Protein AF-A0A2D8B903-F1 (afdb_monomer)

Secondary structure (DSSP, 8-state):
----HHHHTTEEEEEEEEEEETTEEEEEESS-EEEEETTEEEEE--B-----------TTS---SPPEEEEEEE-SS-HHHHHHTT--GGG-EEEEEEEEEETTS-B--BGGGSEEEEEEEEEEEEE--TTSPTTEEEEEEE--TT-----SS-TT-B--TTT-TT--TTTTPBPPEEES-TTEEE-TTS-EEE---EEEEEEEEETTEEEEEEEESSPPSSS--EEEEETT--EEEE--EEEE-TT--EEEEEEGGG--TTS-TT-S-EEEE--TT-SSPBPTTTSSBS-BHHHHHHHHHTT-SS---HHHHHHHHHHHTTSB--EEE--SS--HHHHIIIIIGGGS---------

Mean predicted aligned error: 11.9 Å

Sequence (357 aa):
MSWTEADLRDALPVYVLSVTWFGRVYRFSTYPLDILDDGEPLPFDGGLDDPEFSQQTDRDGVSAGGSSIPFEVVFPVDVAAEYAAGRPLQQASGELAMVFVQSDGTVSQTWDQRYKLAAGYLEMPVFAYPDGPVGLVSFSLEEPASDDGNRIISSDAVITETTWPNATDDIGQVYPTIIGSPGSFFTSAGTAQTRPATPVYAVDYSGANATKLLVAGHEVVGAAVITIFDEDGASFTVTPTSERDGLGRLVSTVLTSGAGASFKKTSSEFYAAWPANSGGITDPLTGGLLTQLGDVCVWALSRSAIGADIGRWQAVRPVLNAIKLAGYIDDPDLSPWDWIRDEVLPLMPLEVQSSPE

Radius of gyration: 26.24 Å; Cα contacts (8 Å, |Δi|>4): 786; chains: 1; bounding box: 68×49×74 Å

Structure (mmCIF, N/CA/C/O backbone):
data_AF-A0A2D8B903-F1
#
_entry.id   AF-A0A2D8B903-F1
#
loop_
_atom_site.group_PDB
_atom_site.id
_atom_site.type_symbol
_atom_site.label_atom_id
_atom_site.label_alt_id
_atom_site.label_comp_id
_atom_site.label_asym_id
_atom_site.label_entity_id
_atom_site.label_seq_id
_atom_site.pdbx_PDB_ins_code
_atom_site.Cartn_x
_atom_site.Cartn_y
_atom_site.Cartn_z
_atom_site.occupancy
_atom_site.B_iso_or_equiv
_atom_site.auth_seq_id
_atom_site.auth_comp_id
_atom_site.auth_asym_id
_atom_site.auth_atom_id
_atom_site.pdbx_PDB_model_num
ATOM 1 N N . MET A 1 1 ? -11.759 13.210 6.974 1.00 52.25 1 MET A N 1
ATOM 2 C CA . MET A 1 1 ? -13.096 13.438 7.564 1.00 52.25 1 MET A CA 1
ATOM 3 C C . MET A 1 1 ? -13.081 14.819 8.222 1.00 52.25 1 MET A C 1
ATOM 5 O O . MET A 1 1 ? -12.082 15.109 8.866 1.00 52.25 1 MET A O 1
ATOM 9 N N . SER A 1 2 ? -14.075 15.696 8.016 1.00 61.34 2 SER A N 1
ATOM 10 C CA . SER A 1 2 ? -14.142 16.999 8.714 1.00 61.34 2 SER A CA 1
ATOM 11 C C . SER A 1 2 ? -15.447 17.114 9.493 1.00 61.34 2 SER A C 1
ATOM 13 O O . SER A 1 2 ? -16.512 17.131 8.879 1.00 61.34 2 SER A O 1
ATOM 15 N N . TRP A 1 3 ? -15.363 17.201 10.817 1.00 76.50 3 TRP A N 1
ATOM 16 C CA . TRP A 1 3 ? -16.513 17.507 11.666 1.00 76.50 3 TRP A CA 1
ATOM 17 C C . TRP A 1 3 ? -16.866 18.985 11.567 1.00 76.50 3 TRP A C 1
ATOM 19 O O . TRP A 1 3 ? -15.980 19.837 11.437 1.00 76.50 3 TRP A O 1
ATOM 29 N N . THR A 1 4 ? -18.156 19.292 11.616 1.00 78.88 4 THR A N 1
ATOM 30 C CA . THR A 1 4 ? -18.639 20.669 11.669 1.00 78.88 4 THR A CA 1
ATOM 31 C C . THR A 1 4 ? -18.867 21.093 13.118 1.00 78.88 4 THR A C 1
ATOM 33 O O . THR A 1 4 ? -19.021 20.267 14.013 1.00 78.88 4 THR A O 1
ATOM 36 N N . GLU A 1 5 ? -18.914 22.401 13.376 1.00 81.25 5 GLU A N 1
ATOM 37 C CA . GLU A 1 5 ? -19.259 22.922 14.707 1.00 81.25 5 GLU A CA 1
ATOM 38 C C . GLU A 1 5 ? -20.643 22.437 15.174 1.00 81.25 5 GLU A C 1
ATOM 40 O O . GLU A 1 5 ? -20.857 22.230 16.366 1.00 81.25 5 GLU A O 1
ATOM 45 N N . ALA A 1 6 ? -21.571 22.220 14.236 1.00 77.62 6 ALA A N 1
ATOM 46 C CA . ALA A 1 6 ? -22.905 21.716 14.534 1.00 77.62 6 ALA A CA 1
ATOM 47 C C . ALA A 1 6 ? -22.884 20.265 15.042 1.00 77.62 6 ALA A C 1
ATOM 49 O O . ALA A 1 6 ? -23.678 19.930 15.913 1.00 77.62 6 ALA A O 1
ATOM 50 N N . ASP A 1 7 ? -21.950 19.438 14.562 1.00 74.38 7 ASP A N 1
ATOM 51 C CA . ASP A 1 7 ? -21.814 18.043 15.007 1.00 74.38 7 ASP A CA 1
ATOM 52 C C . ASP A 1 7 ? -21.309 17.941 16.454 1.00 74.38 7 ASP A C 1
ATOM 54 O O . ASP A 1 7 ? -21.545 16.941 17.124 1.00 74.38 7 ASP A O 1
ATOM 58 N N . LEU A 1 8 ? -20.619 18.977 16.942 1.00 82.31 8 LEU A N 1
ATOM 59 C CA . LEU A 1 8 ? -19.975 18.985 18.258 1.00 82.31 8 LEU A CA 1
ATOM 60 C C . LEU A 1 8 ? -20.752 19.778 19.315 1.00 82.31 8 LEU A C 1
ATOM 62 O O . LEU A 1 8 ? -20.533 19.591 20.513 1.00 82.31 8 LEU A O 1
ATOM 66 N N . ARG A 1 9 ? -21.625 20.703 18.904 1.00 85.25 9 ARG A N 1
ATOM 67 C CA . ARG A 1 9 ? -22.384 21.537 19.839 1.00 85.25 9 ARG A CA 1
ATOM 68 C C . ARG A 1 9 ? -23.497 20.707 20.483 1.00 85.25 9 ARG A C 1
ATOM 70 O O . ARG A 1 9 ? -24.336 20.171 19.777 1.00 85.25 9 ARG A O 1
ATOM 77 N N . ASP A 1 10 ? -23.501 20.646 21.815 1.00 86.88 10 ASP A N 1
ATOM 78 C CA . ASP A 1 10 ? -24.486 19.915 22.633 1.00 86.88 10 ASP A CA 1
ATOM 79 C C . ASP A 1 10 ? -24.574 18.402 22.343 1.00 86.88 10 ASP A C 1
ATOM 81 O O . ASP A 1 10 ? -25.591 17.765 22.631 1.00 86.88 10 ASP A O 1
ATOM 85 N N . ALA A 1 11 ? -23.495 17.823 21.808 1.00 89.81 11 ALA A N 1
ATOM 86 C CA . ALA A 1 11 ? -23.403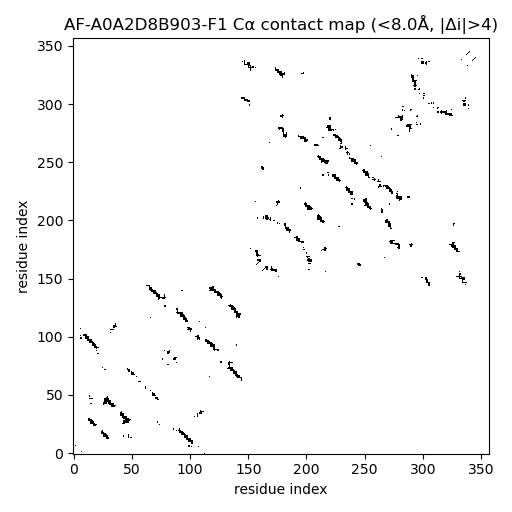 16.399 21.531 1.00 89.81 11 ALA A CA 1
ATOM 87 C C . ALA A 1 11 ? -22.646 15.642 22.633 1.00 89.81 11 ALA A C 1
ATOM 89 O O . ALA A 1 11 ? -21.656 16.126 23.187 1.00 89.81 11 ALA A O 1
ATOM 90 N N . LEU A 1 12 ? -23.110 14.432 22.936 1.00 92.00 12 LEU A N 1
ATOM 91 C CA . LEU A 1 12 ? -22.484 13.503 23.868 1.00 92.00 12 LEU A CA 1
ATOM 92 C C . LEU A 1 12 ? -21.718 12.428 23.085 1.00 92.00 12 LEU A C 1
ATOM 94 O O . LEU A 1 12 ? -22.289 11.842 22.160 1.00 92.00 12 LEU A O 1
ATOM 98 N N . PRO A 1 13 ? -20.448 12.150 23.427 1.00 93.44 13 PRO A N 1
ATOM 99 C CA . PRO A 1 13 ? -19.730 11.033 22.836 1.00 93.44 13 PRO A CA 1
ATOM 100 C C . PRO A 1 13 ? -20.342 9.718 23.327 1.00 93.44 13 PRO A C 1
ATOM 102 O O . PRO A 1 13 ? -20.486 9.501 24.529 1.00 93.44 13 PRO A O 1
ATOM 105 N N . VAL A 1 14 ? -20.692 8.842 22.392 1.00 95.75 14 VAL A N 1
ATOM 106 C CA . VAL A 1 14 ? -21.156 7.482 22.662 1.00 95.75 14 VAL A CA 1
ATOM 107 C C . VAL A 1 14 ? -20.194 6.513 22.000 1.00 95.75 14 VAL A C 1
ATOM 109 O O . VAL A 1 14 ? -19.909 6.609 20.802 1.00 95.75 14 VAL A O 1
ATOM 112 N N . TYR A 1 15 ? -19.673 5.588 22.800 1.00 96.69 15 TYR A N 1
ATOM 113 C CA . TYR A 1 15 ? -18.766 4.556 22.326 1.00 96.69 15 TYR A CA 1
ATOM 114 C C . TYR A 1 15 ? -19.572 3.385 21.788 1.00 96.69 15 TYR A C 1
ATOM 116 O O . TYR A 1 15 ? -20.566 2.964 22.386 1.00 96.69 15 TYR A O 1
ATOM 124 N N . VAL A 1 16 ? -19.127 2.866 20.652 1.00 97.56 16 VAL A N 1
ATOM 125 C CA . VAL A 1 16 ? -19.723 1.719 19.980 1.00 97.56 16 VAL A CA 1
ATOM 126 C C . VAL A 1 16 ? -18.647 0.686 19.695 1.00 97.56 16 VAL A C 1
ATOM 128 O O . VAL A 1 16 ? -17.570 1.008 19.196 1.00 97.56 16 VAL A O 1
ATOM 131 N N . LEU A 1 17 ? -18.942 -0.566 20.017 1.00 97.88 17 LEU A N 1
ATOM 132 C CA . LEU A 1 17 ? -18.068 -1.709 19.821 1.00 97.88 17 LEU A CA 1
ATOM 133 C C . LEU A 1 17 ? -18.757 -2.697 18.883 1.00 97.88 17 LEU A C 1
ATOM 135 O O . LEU A 1 17 ? -19.875 -3.141 19.143 1.00 97.88 17 LEU A O 1
ATOM 139 N N . SER A 1 18 ? -18.086 -3.052 17.793 1.00 97.81 18 SER A N 1
ATOM 140 C CA . SER A 1 18 ? -18.521 -4.121 16.890 1.00 97.81 18 SER A CA 1
ATOM 141 C C . SER A 1 18 ? -17.565 -5.297 16.986 1.00 97.81 18 SER A C 1
ATOM 143 O O . SER A 1 18 ? -16.383 -5.136 16.709 1.00 97.81 18 SER A O 1
ATOM 145 N N . VAL A 1 19 ? -18.069 -6.475 17.347 1.00 97.38 19 VAL A N 1
ATOM 146 C CA . VAL A 1 19 ? -17.299 -7.723 17.415 1.00 97.38 19 VAL A CA 1
ATOM 147 C C . VAL A 1 19 ? -17.749 -8.660 16.303 1.00 97.38 19 VAL A C 1
ATOM 149 O O . VAL A 1 19 ? -18.904 -9.085 16.270 1.00 97.38 19 VAL A O 1
ATOM 152 N N . THR A 1 20 ? -16.837 -9.020 15.404 1.00 96.69 20 THR A N 1
ATOM 153 C CA . THR A 1 20 ? -17.080 -10.007 14.351 1.00 96.69 20 THR A CA 1
ATOM 154 C C . THR A 1 20 ? -16.598 -11.376 14.808 1.00 96.69 20 THR A C 1
ATOM 156 O O . THR A 1 20 ? -15.408 -11.592 15.018 1.00 96.69 20 THR A O 1
ATOM 159 N N . TRP A 1 21 ? -17.519 -12.330 14.932 1.00 95.62 21 TRP A N 1
ATOM 160 C CA . TRP A 1 21 ? -17.231 -13.684 15.398 1.00 95.62 21 TRP A CA 1
ATOM 161 C C . TRP A 1 21 ? -18.008 -14.715 14.567 1.00 95.62 21 TRP A C 1
ATOM 163 O O . TRP A 1 21 ? -19.239 -14.709 14.528 1.00 95.62 21 TRP A O 1
ATOM 173 N N . PHE A 1 22 ? -17.278 -15.576 13.845 1.00 89.31 22 PHE A N 1
ATOM 174 C CA . PHE A 1 22 ? -17.822 -16.566 12.895 1.00 89.31 22 PHE A CA 1
ATOM 175 C C . PHE A 1 22 ? -18.803 -15.987 11.863 1.00 89.31 22 PHE A C 1
ATOM 177 O O . PHE A 1 22 ? -19.864 -16.551 11.596 1.00 89.31 22 PHE A O 1
ATOM 184 N N . GLY A 1 23 ? -18.449 -14.839 11.279 1.00 87.44 23 GLY A N 1
ATOM 185 C CA . GLY A 1 23 ? -19.258 -14.173 10.251 1.00 87.44 23 GLY A CA 1
ATOM 186 C C . GLY A 1 23 ? -20.524 -13.494 10.783 1.00 87.44 23 GLY A C 1
ATOM 187 O O . GLY A 1 23 ? -21.325 -13.001 9.994 1.00 87.44 23 GLY A O 1
ATOM 188 N N . ARG A 1 24 ? -20.718 -13.456 12.107 1.00 95.88 24 ARG A N 1
ATOM 189 C CA . ARG A 1 24 ? -21.760 -12.661 12.765 1.00 95.88 24 ARG A CA 1
ATOM 190 C C . ARG A 1 24 ? -21.134 -11.425 13.391 1.00 95.88 24 ARG A C 1
ATOM 192 O O . ARG A 1 24 ? -20.044 -11.515 13.945 1.00 95.88 24 ARG A O 1
ATOM 199 N N . VAL A 1 25 ? -21.840 -10.300 13.325 1.00 96.94 25 VAL A N 1
ATOM 200 C CA . VAL A 1 25 ? -21.425 -9.044 13.958 1.00 96.94 25 VAL A CA 1
ATOM 201 C C . VAL A 1 25 ? -22.311 -8.794 15.170 1.00 96.94 25 VAL A C 1
ATOM 203 O O . VAL A 1 25 ? -23.528 -8.669 15.034 1.00 96.94 25 VAL A O 1
ATOM 206 N N . TYR A 1 26 ? -21.690 -8.730 16.339 1.00 97.94 26 TYR A N 1
ATOM 207 C CA . TYR A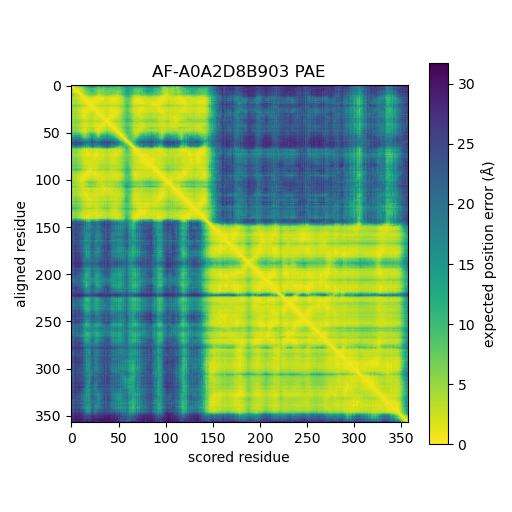 1 26 ? -22.305 -8.363 17.608 1.00 97.94 26 TYR A CA 1
ATOM 208 C C . TYR A 1 26 ? -21.982 -6.899 17.894 1.00 97.94 26 TYR A C 1
ATOM 210 O O . TYR A 1 26 ? -20.853 -6.466 17.673 1.00 97.94 26 TYR A O 1
ATOM 218 N N . ARG A 1 27 ? -22.976 -6.127 18.329 1.00 97.94 27 ARG A N 1
ATOM 219 C CA . ARG A 1 27 ? -22.883 -4.672 18.467 1.00 97.94 27 ARG A CA 1
ATOM 220 C C . ARG A 1 27 ? -23.243 -4.267 19.888 1.00 97.94 27 ARG A C 1
ATOM 222 O O . ARG A 1 27 ? -24.295 -4.659 20.380 1.00 97.94 27 ARG A O 1
ATOM 229 N N . PHE A 1 28 ? -22.373 -3.486 20.513 1.00 98.06 28 PHE A N 1
ATOM 230 C CA . PHE A 1 28 ? -22.516 -2.998 21.883 1.00 98.06 28 PHE A CA 1
ATOM 231 C C . PHE A 1 28 ? -22.280 -1.493 21.914 1.00 98.06 28 PHE A C 1
ATOM 233 O O . PHE A 1 28 ? -21.485 -0.975 21.127 1.00 98.06 28 PHE A O 1
ATOM 240 N N . SER A 1 29 ? -22.940 -0.785 22.819 1.00 97.88 29 SER A N 1
ATOM 241 C CA . SER A 1 29 ? -22.748 0.658 22.977 1.00 97.88 29 SER A CA 1
ATOM 242 C C . SER A 1 29 ? -22.904 1.103 24.421 1.00 97.88 29 SER A C 1
ATOM 244 O O . SER A 1 29 ? -23.506 0.398 25.230 1.00 97.88 29 SER A O 1
ATOM 246 N N . THR A 1 30 ? -22.365 2.274 24.764 1.00 96.88 30 THR A N 1
ATOM 247 C CA . THR A 1 30 ? -22.555 2.832 26.117 1.00 96.88 30 THR A CA 1
ATOM 248 C C . THR A 1 30 ? -23.980 3.329 26.340 1.00 96.88 30 THR A C 1
ATOM 250 O O . THR A 1 30 ? -24.508 3.287 27.449 1.00 96.88 30 THR A O 1
ATOM 253 N N . TYR A 1 31 ? -24.650 3.727 25.260 1.00 95.25 31 TYR A N 1
ATOM 254 C CA . TYR A 1 31 ? -26.060 4.093 25.243 1.00 95.25 31 TYR A CA 1
ATOM 255 C C . TYR A 1 31 ? -26.742 3.461 24.024 1.00 95.25 31 TYR A C 1
ATOM 257 O O . TYR A 1 31 ? -26.122 3.453 22.963 1.00 95.25 31 TYR A O 1
ATOM 265 N N . PRO A 1 32 ? -27.975 2.927 24.111 1.00 96.06 32 PRO A N 1
ATOM 266 C CA . PRO A 1 32 ? -28.650 2.357 22.947 1.00 96.06 32 PRO A CA 1
ATOM 267 C C . PRO A 1 32 ? -28.889 3.397 21.842 1.00 96.06 32 PRO A C 1
ATOM 269 O O . PRO A 1 32 ? -29.417 4.476 22.114 1.00 96.06 32 PRO A O 1
ATOM 272 N N . LEU A 1 33 ? -28.518 3.080 20.602 1.00 96.25 33 LEU A N 1
ATOM 273 C CA . LEU A 1 33 ? -28.698 3.965 19.446 1.00 96.25 33 LEU A CA 1
ATOM 274 C C . LEU A 1 33 ? -28.792 3.186 18.132 1.00 96.25 33 LEU A C 1
ATOM 276 O O . LEU A 1 33 ? -28.334 2.050 18.044 1.00 96.25 33 LEU A O 1
ATOM 280 N N . ASP A 1 34 ? -29.287 3.859 17.096 1.00 96.31 34 ASP A N 1
ATOM 281 C CA . ASP A 1 34 ? -29.219 3.390 15.714 1.00 96.31 34 ASP A CA 1
ATOM 282 C C . ASP A 1 34 ? -28.265 4.289 14.916 1.00 96.31 34 ASP A C 1
ATOM 284 O O . ASP A 1 34 ? -28.393 5.515 14.932 1.00 96.31 34 ASP A O 1
ATOM 288 N N . ILE A 1 35 ? -27.318 3.684 14.197 1.00 95.50 35 ILE A N 1
ATOM 289 C CA . ILE A 1 35 ? -26.419 4.384 13.266 1.00 95.50 35 ILE A CA 1
ATOM 290 C C . ILE A 1 35 ? -26.816 4.000 11.842 1.00 95.50 35 ILE A C 1
ATOM 292 O O . ILE A 1 35 ? -27.021 2.826 11.566 1.00 95.50 35 ILE A O 1
ATOM 296 N N . LEU A 1 36 ? -26.910 4.953 10.915 1.00 94.81 36 LEU A N 1
ATOM 297 C CA . LEU A 1 36 ? -27.236 4.627 9.522 1.00 94.81 36 LEU A CA 1
ATOM 298 C C . LEU A 1 36 ? -26.021 4.070 8.770 1.00 94.81 36 LEU A C 1
ATOM 300 O O . LEU A 1 36 ? -24.961 4.693 8.774 1.00 94.81 36 LEU A O 1
ATOM 304 N N . ASP A 1 37 ? -26.202 2.964 8.058 1.00 94.44 37 ASP A N 1
ATOM 305 C CA . ASP A 1 37 ? -25.224 2.355 7.151 1.00 94.44 37 ASP A CA 1
ATOM 306 C C . ASP A 1 37 ? -25.883 2.135 5.791 1.00 94.44 37 ASP A C 1
ATOM 308 O O . ASP A 1 37 ? -26.897 1.447 5.693 1.00 94.44 37 ASP A O 1
ATOM 312 N N . ASP A 1 38 ? -25.402 2.835 4.762 1.00 91.44 38 ASP A N 1
ATOM 313 C CA . ASP A 1 38 ? -26.057 2.914 3.446 1.00 91.44 38 ASP A CA 1
ATOM 314 C C . ASP A 1 38 ? -27.571 3.228 3.496 1.00 91.44 38 ASP A C 1
ATOM 316 O O . ASP A 1 38 ? -28.355 2.844 2.628 1.00 91.44 38 ASP A O 1
ATOM 320 N N . GLY A 1 39 ? -27.986 3.992 4.513 1.00 90.50 39 GLY A N 1
ATOM 321 C CA . GLY A 1 39 ? -29.376 4.398 4.738 1.00 90.50 39 GLY A CA 1
ATOM 322 C C . GLY A 1 39 ? -30.219 3.400 5.537 1.00 90.50 39 GLY A C 1
ATOM 323 O O . GLY A 1 39 ? -31.346 3.738 5.899 1.00 90.50 39 GLY A O 1
ATOM 324 N N . GLU A 1 40 ? -29.682 2.226 5.864 1.00 94.31 40 GLU A N 1
ATOM 325 C CA . GLU A 1 40 ? -30.328 1.242 6.730 1.00 94.31 40 GLU A CA 1
ATOM 326 C C . GLU A 1 40 ? -29.892 1.439 8.193 1.00 94.31 40 GLU A C 1
ATOM 328 O O . GLU A 1 40 ? -28.717 1.706 8.460 1.00 94.31 40 GLU A O 1
ATOM 333 N N . PRO A 1 41 ? -30.804 1.332 9.174 1.00 95.00 41 PRO A N 1
ATOM 334 C CA . PRO A 1 41 ? -30.446 1.458 10.581 1.00 95.00 41 PRO A CA 1
ATOM 335 C C . PRO A 1 41 ? -29.645 0.239 11.065 1.00 95.00 41 PRO A C 1
ATOM 337 O O . PRO A 1 41 ? -30.095 -0.904 10.962 1.00 95.00 41 PRO A O 1
ATOM 340 N N . LEU A 1 42 ? -28.472 0.491 11.648 1.00 96.38 42 LEU A N 1
ATOM 341 C CA . LEU A 1 42 ? -27.672 -0.470 12.402 1.00 96.38 42 LEU A CA 1
ATOM 342 C C . LEU A 1 42 ? -27.917 -0.291 13.905 1.00 96.38 42 LEU A C 1
ATOM 344 O O . LEU A 1 42 ? -27.418 0.685 14.477 1.00 96.38 42 LEU A O 1
ATOM 348 N N . PRO A 1 43 ? -28.623 -1.230 14.557 1.00 97.12 43 PRO A N 1
ATOM 349 C CA . PRO A 1 43 ? -28.920 -1.121 15.976 1.00 97.12 43 PRO A CA 1
ATOM 350 C C . PRO A 1 43 ? -27.710 -1.461 16.850 1.00 97.12 43 PRO A C 1
ATOM 352 O O . PRO A 1 43 ? -26.977 -2.424 16.595 1.00 97.12 43 PRO A O 1
ATOM 355 N N . PHE A 1 44 ? -27.548 -0.675 17.910 1.00 97.25 44 PHE A N 1
ATOM 356 C CA . PHE A 1 44 ? -26.655 -0.913 19.036 1.00 97.25 44 PHE A CA 1
ATOM 357 C C . PHE A 1 44 ? -27.486 -0.925 20.323 1.00 97.25 44 PHE A C 1
ATOM 359 O O . PHE A 1 44 ? -28.037 0.097 20.726 1.00 97.25 44 PHE A O 1
ATOM 366 N N . ASP A 1 45 ? -27.572 -2.084 20.976 1.00 93.88 45 ASP A N 1
ATOM 367 C CA . ASP A 1 45 ? -28.530 -2.331 22.065 1.00 93.88 45 ASP A CA 1
ATOM 368 C C . ASP A 1 45 ? -28.075 -1.814 23.445 1.00 93.88 45 ASP A C 1
ATOM 370 O O . ASP A 1 45 ? -28.765 -2.010 24.448 1.00 93.88 45 ASP A O 1
ATOM 374 N N . GLY A 1 46 ? -26.921 -1.151 23.530 1.00 95.19 46 GLY A N 1
ATOM 375 C CA . GLY A 1 46 ? -26.286 -0.806 24.798 1.00 95.19 46 GLY A CA 1
ATOM 376 C C . GLY A 1 46 ? -25.357 -1.913 25.318 1.00 95.19 46 GLY A C 1
ATOM 377 O O . GLY A 1 46 ? -24.819 -2.712 24.547 1.00 95.19 46 GLY A O 1
ATOM 378 N N . GLY A 1 47 ? -25.170 -1.958 26.640 1.00 94.50 47 GLY A N 1
ATOM 379 C CA . GLY A 1 47 ? -24.448 -3.036 27.329 1.00 94.50 47 GLY A CA 1
ATOM 380 C C . GLY A 1 47 ? -22.921 -2.929 27.317 1.00 94.50 47 GLY A C 1
ATOM 381 O O . GLY A 1 47 ? -22.263 -3.887 27.713 1.00 94.50 47 GLY A O 1
ATOM 382 N N . LEU A 1 48 ? -22.374 -1.800 26.864 1.00 96.06 48 LEU A N 1
ATOM 383 C CA . LEU A 1 48 ? -20.963 -1.450 27.007 1.00 96.06 48 LEU A CA 1
ATOM 384 C C . LEU A 1 48 ? -20.813 -0.495 28.197 1.00 96.06 48 LEU A C 1
ATOM 386 O O . LEU A 1 48 ? -21.529 0.502 28.270 1.00 96.06 48 LEU A O 1
ATOM 390 N N . ASP A 1 49 ? -19.881 -0.766 29.101 1.00 94.44 49 ASP A N 1
ATOM 391 C CA . ASP A 1 49 ? -19.459 0.240 30.080 1.00 94.44 49 ASP A CA 1
ATOM 392 C C . ASP A 1 49 ? -18.573 1.303 29.408 1.00 94.44 49 ASP A C 1
ATOM 394 O O . ASP A 1 49 ? -18.028 1.070 28.327 1.00 94.44 49 ASP A O 1
ATOM 398 N N . ASP A 1 50 ? -18.426 2.482 30.023 1.00 91.06 50 ASP A N 1
ATOM 399 C CA . ASP A 1 50 ? -17.550 3.532 29.486 1.00 91.06 50 ASP A CA 1
ATOM 400 C C . ASP A 1 50 ? -16.101 3.013 29.396 1.00 91.06 50 ASP A C 1
ATOM 402 O O . ASP A 1 50 ? -15.486 2.735 30.431 1.00 91.06 50 ASP A O 1
ATOM 406 N N . PRO A 1 51 ? -15.530 2.865 28.184 1.00 87.94 51 PRO A N 1
ATOM 407 C CA . PRO A 1 51 ? -14.220 2.255 28.030 1.00 87.94 51 PRO A CA 1
ATOM 408 C C . PRO A 1 51 ? -13.125 3.175 28.571 1.00 87.94 51 PRO A C 1
ATOM 410 O O . PRO A 1 51 ? -13.011 4.341 28.178 1.00 87.94 51 PRO A O 1
ATOM 413 N N . GLU A 1 52 ? -12.254 2.633 29.422 1.00 80.19 52 GLU A N 1
ATOM 414 C CA . GLU A 1 52 ? -11.036 3.322 29.848 1.00 80.19 52 GLU A CA 1
ATOM 415 C C . GLU A 1 52 ? -10.009 3.311 28.706 1.00 80.19 52 GLU A C 1
ATOM 417 O O . GLU A 1 52 ? -9.155 2.432 28.600 1.00 80.19 52 GLU A O 1
ATOM 422 N N . PHE A 1 53 ? -10.091 4.303 27.818 1.00 75.19 53 PHE A N 1
ATOM 423 C CA . PHE A 1 53 ? -9.107 4.492 26.755 1.00 75.19 53 PHE A CA 1
ATOM 424 C C . PHE A 1 53 ? -7.971 5.411 27.220 1.00 75.19 53 PHE A C 1
ATOM 426 O O . PHE A 1 53 ? -8.148 6.619 27.388 1.00 75.19 53 PHE A O 1
ATOM 433 N N . SER A 1 54 ? -6.779 4.840 27.393 1.00 67.75 54 SER A N 1
ATOM 434 C CA . SER A 1 54 ? -5.554 5.575 27.714 1.00 67.75 54 SER A CA 1
ATOM 435 C C . SER A 1 54 ? -4.492 5.298 26.657 1.00 67.75 54 SER A C 1
ATOM 437 O O . SER A 1 54 ? -3.905 4.219 26.619 1.00 67.75 54 SER A O 1
ATOM 439 N N . GLN A 1 55 ? -4.199 6.296 25.823 1.00 62.72 55 GLN A N 1
ATOM 440 C CA . GLN A 1 55 ? -3.068 6.244 24.903 1.00 62.72 55 GLN A CA 1
ATOM 441 C C . GLN A 1 55 ? -1.866 6.922 25.568 1.00 62.72 55 GLN A C 1
ATOM 443 O O . GLN A 1 55 ? -1.763 8.150 25.602 1.00 62.72 55 GLN A O 1
ATOM 448 N N . GLN A 1 56 ? -0.958 6.129 26.137 1.00 55.44 56 GLN A N 1
ATOM 449 C CA . GLN A 1 56 ? 0.307 6.652 26.648 1.00 55.44 56 GLN A CA 1
ATOM 450 C C . GLN A 1 56 ? 1.345 6.665 25.529 1.00 55.44 56 GLN A C 1
ATOM 452 O O . GLN A 1 56 ? 1.652 5.646 24.921 1.00 55.44 56 GLN A O 1
ATOM 457 N N . THR A 1 57 ? 1.880 7.849 25.245 1.00 47.84 57 THR A N 1
ATOM 458 C CA . THR A 1 57 ? 3.029 8.008 24.354 1.00 47.84 57 THR A CA 1
ATOM 459 C C . THR A 1 57 ? 4.276 8.149 25.212 1.00 47.84 57 THR A C 1
ATOM 461 O O . THR A 1 57 ? 4.493 9.207 25.804 1.00 47.84 57 THR A O 1
ATOM 464 N N . ASP A 1 58 ? 5.108 7.109 25.273 1.00 47.03 58 ASP A N 1
ATOM 465 C CA . ASP A 1 58 ? 6.390 7.213 25.964 1.00 47.03 58 ASP A CA 1
ATOM 466 C C . ASP A 1 58 ? 7.372 8.107 25.192 1.00 47.03 58 ASP A C 1
ATOM 468 O O . ASP A 1 58 ? 7.470 8.100 23.950 1.00 47.03 58 ASP A O 1
ATOM 472 N N . ARG A 1 59 ? 8.099 8.925 25.958 1.00 43.56 59 ARG A N 1
ATOM 473 C CA . ARG A 1 59 ? 9.067 9.905 25.445 1.00 43.56 59 ARG A CA 1
ATOM 474 C C . ARG A 1 59 ? 10.334 9.240 24.896 1.00 43.56 59 ARG A C 1
ATOM 476 O O . ARG A 1 59 ? 10.978 9.833 24.034 1.00 43.56 59 ARG A O 1
ATOM 483 N N . ASP A 1 60 ? 10.617 8.008 25.321 1.00 47.50 60 ASP A N 1
ATOM 484 C CA . ASP A 1 60 ? 11.879 7.304 25.050 1.00 47.50 60 ASP A CA 1
ATOM 485 C C . ASP A 1 60 ? 11.808 6.234 23.946 1.00 47.50 60 ASP A C 1
ATOM 487 O O . ASP A 1 60 ? 12.807 5.589 23.643 1.00 47.50 60 ASP A O 1
ATOM 491 N N . GLY A 1 61 ? 10.687 6.144 23.226 1.00 46.97 61 GLY A N 1
ATOM 492 C CA . GLY A 1 61 ? 10.651 5.474 21.926 1.00 46.97 61 GLY A CA 1
ATOM 493 C C . GLY A 1 61 ? 10.249 3.998 21.962 1.00 46.97 61 GLY A C 1
ATOM 494 O O . GLY A 1 61 ? 10.723 3.208 22.764 1.00 46.97 61 GLY A O 1
ATOM 495 N N . VAL A 1 62 ? 9.380 3.666 21.004 1.00 44.12 62 VAL A N 1
ATOM 496 C CA . VAL A 1 62 ? 8.875 2.329 20.661 1.00 44.12 62 VAL A CA 1
ATOM 497 C C . VAL A 1 62 ? 8.080 1.644 21.782 1.00 44.12 62 VAL A C 1
ATOM 499 O O . VAL A 1 62 ? 8.547 0.708 22.422 1.00 44.12 62 VAL A O 1
ATOM 502 N N . SER A 1 63 ? 6.810 2.042 21.944 1.00 44.78 63 SER A N 1
ATOM 503 C CA . SER A 1 63 ? 5.808 1.090 22.440 1.00 44.78 63 SER A CA 1
ATOM 504 C C . SER A 1 63 ? 5.540 0.102 21.310 1.00 44.78 63 SER A C 1
ATOM 506 O O . SER A 1 63 ? 4.821 0.417 20.368 1.00 44.78 63 SER A O 1
ATOM 508 N N . ALA A 1 64 ? 6.182 -1.063 21.362 1.00 50.28 64 ALA A N 1
ATOM 509 C CA . ALA A 1 64 ? 5.863 -2.182 20.475 1.00 50.28 64 ALA A CA 1
ATOM 510 C C . ALA A 1 64 ? 4.580 -2.921 20.910 1.00 50.28 64 ALA A C 1
ATOM 512 O O . ALA A 1 64 ? 4.171 -3.868 20.247 1.00 50.28 64 ALA A O 1
ATOM 513 N N . GLY A 1 65 ? 3.961 -2.513 22.026 1.00 55.12 65 GLY A N 1
ATOM 514 C CA . GLY A 1 65 ? 2.641 -2.982 22.432 1.00 55.12 65 GLY A CA 1
ATOM 515 C C . GLY A 1 65 ? 1.563 -2.132 21.771 1.00 55.12 65 GLY A C 1
ATOM 516 O O . GLY A 1 65 ? 1.598 -0.903 21.895 1.00 55.12 65 GLY A O 1
ATOM 517 N N . GLY A 1 66 ? 0.638 -2.781 21.062 1.00 65.31 66 GLY A N 1
ATOM 518 C CA . GLY A 1 66 ? -0.588 -2.142 20.590 1.00 65.31 66 GLY A CA 1
ATOM 519 C C . GLY A 1 66 ? -1.455 -1.662 21.756 1.00 65.31 66 GLY A C 1
ATOM 520 O O . GLY A 1 66 ? -1.198 -1.979 22.920 1.00 65.31 66 GLY A O 1
ATOM 521 N N . SER A 1 67 ? -2.477 -0.856 21.462 1.00 74.31 67 SER A N 1
ATOM 522 C CA . SER A 1 67 ? -3.452 -0.471 22.487 1.00 74.31 67 SER A CA 1
ATOM 523 C C . SER A 1 67 ? -4.206 -1.720 22.954 1.00 74.31 67 SER A C 1
ATOM 525 O O . SER A 1 67 ? -4.705 -2.470 22.119 1.00 74.31 67 SER A O 1
ATOM 527 N N . SER A 1 68 ? -4.264 -1.934 24.271 1.00 87.56 68 SER A N 1
ATOM 528 C CA . SER A 1 68 ? -5.048 -2.994 24.913 1.00 87.56 68 SER A CA 1
ATOM 529 C C . SER A 1 68 ? -6.170 -2.326 25.702 1.00 87.56 68 SER A C 1
ATOM 531 O O . SER A 1 68 ? -5.904 -1.568 26.640 1.00 87.56 68 SER A O 1
ATOM 533 N N . ILE A 1 69 ? -7.416 -2.533 25.275 1.00 92.31 69 ILE A N 1
ATOM 534 C CA . ILE A 1 69 ? -8.597 -1.897 25.878 1.00 92.31 69 ILE A CA 1
ATOM 535 C C . ILE A 1 69 ? -9.466 -2.986 26.508 1.00 92.31 69 ILE A C 1
ATOM 537 O O . ILE A 1 69 ? -10.003 -3.815 25.769 1.00 92.31 69 ILE A O 1
ATOM 541 N N . PRO A 1 70 ? -9.621 -3.017 27.842 1.00 95.50 70 PRO A N 1
ATOM 542 C CA . PRO A 1 70 ? -10.440 -4.023 28.497 1.00 95.50 70 PRO A CA 1
ATOM 543 C C . PRO A 1 70 ? -11.928 -3.737 28.277 1.00 95.50 70 PRO A C 1
ATOM 545 O O . PRO A 1 70 ? -12.382 -2.596 28.360 1.00 95.50 70 PRO A O 1
ATOM 548 N N . PHE A 1 71 ? -12.692 -4.797 28.048 1.00 96.38 71 PHE A N 1
ATOM 549 C CA . PHE A 1 71 ? -14.139 -4.769 27.909 1.00 96.38 71 PHE A CA 1
ATOM 550 C C . PHE A 1 71 ? -14.783 -5.868 28.740 1.00 96.38 71 PHE A C 1
ATOM 552 O O . PHE A 1 71 ? -14.237 -6.961 28.891 1.00 96.38 71 PHE A O 1
ATOM 559 N N . GLU A 1 72 ? -15.993 -5.586 29.206 1.00 97.25 72 GLU A N 1
ATOM 560 C CA . GLU A 1 72 ? -16.918 -6.564 29.756 1.00 97.25 72 GLU A CA 1
ATOM 561 C C . GLU A 1 72 ? -18.276 -6.360 29.080 1.00 97.25 72 GLU A C 1
ATOM 563 O O . GLU A 1 72 ? -18.843 -5.272 29.129 1.00 97.25 72 GLU A O 1
ATOM 568 N N . VAL A 1 73 ? -18.765 -7.381 28.373 1.00 97.38 73 VAL A N 1
ATOM 569 C CA . VAL A 1 73 ? -20.011 -7.309 27.593 1.00 97.38 73 VAL A CA 1
ATOM 570 C C . VAL A 1 73 ? -20.797 -8.611 27.699 1.00 97.38 73 VAL A C 1
ATOM 572 O O . VAL A 1 73 ? -20.239 -9.687 27.927 1.00 97.38 73 VAL A O 1
ATOM 575 N N . VAL A 1 74 ? -22.112 -8.533 27.492 1.00 98.12 74 VAL A N 1
ATOM 576 C CA . VAL A 1 74 ? -23.002 -9.703 27.482 1.00 98.12 74 VAL A CA 1
ATOM 577 C C . VAL A 1 74 ? -23.437 -10.004 26.053 1.00 98.12 74 VAL A C 1
ATOM 579 O O . VAL A 1 74 ? -24.289 -9.321 25.489 1.00 98.12 74 VAL A O 1
ATOM 582 N N . PHE A 1 75 ? -22.870 -11.050 25.459 1.00 97.69 75 PHE A N 1
ATOM 583 C CA . PHE A 1 75 ? -23.283 -11.524 24.143 1.00 97.69 75 PHE A CA 1
ATOM 584 C C . PHE A 1 75 ? -24.709 -12.101 24.190 1.00 97.69 75 PHE A C 1
ATOM 586 O O . PHE A 1 75 ? -25.058 -12.808 25.136 1.00 97.69 75 PHE A O 1
ATOM 593 N N . PRO A 1 76 ? -25.522 -11.926 23.132 1.00 97.25 76 PRO A N 1
ATOM 594 C CA . PRO A 1 76 ? -26.869 -12.499 23.042 1.00 97.25 76 PRO A CA 1
ATOM 595 C C . PRO A 1 76 ? -26.868 -14.013 22.734 1.00 97.25 76 PRO A C 1
ATOM 597 O O . PRO A 1 76 ? -27.852 -14.557 22.232 1.00 97.25 76 PRO A O 1
ATOM 600 N N . VAL A 1 77 ? -25.751 -14.702 22.982 1.00 97.19 77 VAL A N 1
ATOM 601 C CA . VAL A 1 77 ? -25.538 -16.133 22.732 1.00 97.19 77 VAL A CA 1
ATOM 602 C C . VAL A 1 77 ? -24.781 -16.761 23.901 1.00 97.19 77 VAL A C 1
ATOM 604 O O . VAL A 1 77 ? -24.017 -16.095 24.595 1.00 97.19 77 VAL A O 1
ATOM 607 N N . ASP A 1 78 ? -24.959 -18.066 24.101 1.00 97.75 78 ASP A N 1
ATOM 608 C CA . ASP A 1 78 ? -24.169 -18.825 25.070 1.00 97.75 78 ASP A CA 1
ATOM 609 C C . ASP A 1 78 ? -22.751 -19.057 24.526 1.00 97.75 78 ASP A C 1
ATOM 611 O O . ASP A 1 78 ? -22.485 -20.003 23.782 1.00 97.75 78 ASP A O 1
ATOM 615 N N . VAL A 1 79 ? -21.832 -18.167 24.904 1.00 96.56 79 VAL A N 1
ATOM 616 C CA . VAL A 1 79 ? -20.432 -18.189 24.458 1.00 96.56 79 VAL A CA 1
ATOM 617 C C . VAL A 1 79 ? -19.732 -19.505 24.816 1.00 96.56 79 VAL A C 1
ATOM 619 O O . VAL A 1 79 ? -18.907 -19.991 24.042 1.00 96.56 79 VAL A O 1
ATOM 622 N N . ALA A 1 80 ? -20.094 -20.133 25.940 1.00 96.75 80 ALA A N 1
ATOM 623 C CA . ALA A 1 80 ? -19.511 -21.406 26.353 1.00 96.75 80 ALA A CA 1
ATOM 624 C C . ALA A 1 80 ? -19.983 -22.563 25.459 1.00 96.75 80 ALA A C 1
ATOM 626 O O . ALA A 1 80 ? -19.181 -23.420 25.075 1.00 96.75 80 ALA A O 1
ATOM 627 N N . ALA A 1 81 ? -21.265 -22.571 25.082 1.00 96.56 81 ALA A N 1
ATOM 628 C CA . ALA A 1 81 ? -21.804 -23.544 24.135 1.00 96.56 81 ALA A CA 1
ATOM 629 C C . ALA A 1 81 ? -21.196 -23.380 22.730 1.00 96.56 81 ALA A C 1
ATOM 631 O O . ALA A 1 81 ? -20.864 -24.375 22.082 1.00 96.56 81 ALA A O 1
ATOM 632 N N . GLU A 1 82 ? -20.999 -22.142 22.271 1.00 95.25 82 GLU A N 1
ATOM 633 C CA . GLU A 1 82 ? -20.336 -21.837 20.996 1.00 95.25 82 GLU A CA 1
ATOM 634 C C . GLU A 1 82 ? -18.870 -22.305 20.999 1.00 95.25 82 GLU A C 1
ATOM 636 O O . GLU A 1 82 ? -18.437 -22.995 20.071 1.00 95.25 82 GLU A O 1
ATOM 641 N N . TYR A 1 83 ? -18.134 -22.038 22.084 1.00 92.94 83 TYR A N 1
ATOM 642 C CA . TYR A 1 83 ? -16.770 -22.534 22.268 1.00 92.94 83 TYR A CA 1
ATOM 643 C C . TYR A 1 83 ? -16.715 -24.069 22.213 1.00 92.94 83 TYR A C 1
ATOM 645 O O . TYR A 1 83 ? -15.915 -24.642 21.469 1.00 92.94 83 TYR A O 1
ATOM 653 N N . ALA A 1 84 ? -17.614 -24.754 22.931 1.00 94.19 84 ALA A N 1
ATOM 654 C CA . ALA A 1 84 ? -17.724 -26.215 22.907 1.00 94.19 84 ALA A CA 1
ATOM 655 C C . ALA A 1 84 ? -18.086 -26.770 21.515 1.00 94.19 84 ALA A C 1
ATOM 657 O O . ALA A 1 84 ? -17.730 -27.902 21.186 1.00 94.19 84 ALA A O 1
ATOM 658 N N . ALA A 1 85 ? -18.747 -25.968 20.678 1.00 92.31 85 ALA A N 1
ATOM 659 C CA . ALA A 1 85 ? -19.064 -26.287 19.290 1.00 92.31 85 ALA A CA 1
ATOM 660 C C . ALA A 1 85 ? -17.918 -25.975 18.302 1.00 92.31 85 ALA A C 1
ATOM 662 O O . ALA A 1 85 ? -18.144 -25.976 17.089 1.00 92.31 85 ALA A O 1
ATOM 663 N N . GLY A 1 86 ? -16.701 -25.718 18.797 1.00 89.88 86 GLY A N 1
ATOM 664 C CA . GLY A 1 86 ? -15.509 -25.479 17.980 1.00 89.88 86 GLY A CA 1
ATOM 665 C C . GLY A 1 86 ? -15.410 -24.060 17.428 1.00 89.88 86 GLY A C 1
ATOM 666 O O . GLY A 1 86 ? -14.718 -23.845 16.435 1.00 89.88 86 GLY A O 1
ATOM 667 N N . ARG A 1 87 ? -16.108 -23.101 18.044 1.00 86.31 87 ARG A N 1
ATOM 668 C CA . ARG A 1 87 ? -16.086 -21.692 17.655 1.00 86.31 87 ARG A CA 1
ATOM 669 C C . ARG A 1 87 ? -15.397 -20.853 18.735 1.00 86.31 87 ARG A C 1
ATOM 671 O O . ARG A 1 87 ? -16.083 -20.265 19.560 1.00 86.31 87 ARG A O 1
ATOM 678 N N . PRO A 1 88 ? -14.052 -20.825 18.799 1.00 87.25 88 PRO A N 1
ATOM 679 C CA . PRO A 1 88 ? -13.332 -20.060 19.818 1.00 87.25 88 PRO A CA 1
ATOM 680 C C . PRO A 1 88 ? -13.542 -18.549 19.659 1.00 87.25 88 PRO A C 1
ATOM 682 O O . PRO A 1 88 ? -13.537 -18.033 18.542 1.00 87.25 88 PRO A O 1
ATOM 685 N N . LEU A 1 89 ? -13.707 -17.829 20.771 1.00 88.94 89 LEU A N 1
ATOM 686 C CA . LEU A 1 89 ? -13.856 -16.367 20.765 1.00 88.94 89 LEU A CA 1
ATOM 687 C C . LEU A 1 89 ? -12.528 -15.642 20.496 1.00 88.94 89 LEU A C 1
ATOM 689 O O . LEU A 1 89 ? -12.538 -14.528 19.999 1.00 88.94 89 LEU A O 1
ATOM 693 N N . GLN A 1 90 ? -11.389 -16.303 20.726 1.00 86.12 90 GLN A N 1
ATOM 694 C CA . GLN A 1 90 ? -10.041 -15.774 20.470 1.00 86.12 90 GLN A CA 1
ATOM 695 C C . GLN A 1 90 ? -9.778 -15.424 18.994 1.00 86.12 90 GLN A C 1
ATOM 697 O O . GLN A 1 90 ? -8.821 -14.729 18.686 1.00 86.12 90 GLN A O 1
ATOM 702 N N . GLN A 1 91 ? -10.592 -15.940 18.067 1.00 81.00 91 GLN A N 1
ATOM 703 C CA . GLN A 1 91 ? -10.503 -15.619 16.636 1.00 81.00 91 GLN A CA 1
ATOM 704 C C . GLN A 1 91 ? -11.409 -14.448 16.235 1.00 81.00 91 GLN A C 1
ATOM 706 O O . GLN A 1 91 ? -11.475 -14.099 15.058 1.00 81.00 91 GLN A O 1
ATOM 711 N N . ALA A 1 92 ? -12.168 -13.889 17.178 1.00 90.62 92 ALA A N 1
ATOM 712 C CA . ALA A 1 92 ? -13.012 -12.742 16.908 1.00 90.62 92 ALA A CA 1
ATOM 713 C C . ALA A 1 92 ? -12.164 -11.475 16.762 1.00 90.62 92 ALA A C 1
ATOM 715 O O . ALA A 1 92 ? -11.181 -11.280 17.482 1.00 90.62 92 ALA A O 1
ATOM 716 N N . SER A 1 93 ? -12.590 -10.599 15.858 1.00 93.06 93 SER A N 1
ATOM 717 C CA . SER A 1 93 ? -12.057 -9.246 15.736 1.00 93.06 93 SER A CA 1
ATOM 718 C C . SER A 1 93 ? -13.047 -8.235 16.296 1.00 93.06 93 SER A C 1
ATOM 720 O O . SER A 1 93 ? -14.260 -8.454 16.271 1.00 93.06 93 SER A O 1
ATOM 722 N N . GLY A 1 94 ? -12.533 -7.129 16.818 1.00 94.69 94 GLY A N 1
ATOM 723 C CA . GLY A 1 94 ? -13.319 -6.032 17.356 1.00 94.69 94 GLY A CA 1
ATOM 724 C C . GLY A 1 94 ? -12.926 -4.698 16.737 1.00 94.69 94 GLY A C 1
ATOM 725 O O . GLY A 1 94 ? -11.781 -4.491 16.343 1.00 94.69 94 GLY A O 1
ATOM 726 N N . GLU A 1 95 ? -13.880 -3.778 16.676 1.00 95.19 95 GLU A N 1
ATOM 727 C CA . GLU A 1 95 ? -13.644 -2.376 16.352 1.00 95.19 95 GLU A CA 1
ATOM 728 C C . GLU A 1 95 ? -14.362 -1.501 17.380 1.00 95.19 95 GLU A C 1
ATOM 730 O O . GLU A 1 95 ? -15.588 -1.567 17.507 1.00 95.19 95 GLU A O 1
ATOM 735 N N . LEU A 1 96 ? -13.592 -0.688 18.104 1.00 95.44 96 LEU A N 1
ATOM 736 C CA . LEU A 1 96 ? -14.086 0.375 18.964 1.00 95.44 96 LEU A CA 1
ATOM 737 C C . LEU A 1 96 ? -14.110 1.681 18.170 1.00 95.44 96 LEU A C 1
ATOM 739 O O . LEU A 1 96 ? -13.090 2.137 17.644 1.00 95.44 96 LEU A O 1
ATOM 743 N N . ALA A 1 97 ? -15.264 2.330 18.147 1.00 95.25 97 ALA A N 1
ATOM 744 C CA . ALA A 1 97 ? -15.437 3.648 17.571 1.00 95.25 97 ALA A CA 1
ATOM 745 C C . ALA A 1 97 ? -16.250 4.556 18.497 1.00 95.25 97 ALA A C 1
ATOM 747 O O . ALA A 1 97 ? -16.830 4.124 19.491 1.00 95.25 97 ALA A O 1
ATOM 748 N N . MET A 1 98 ? -16.284 5.837 18.153 1.00 94.75 98 MET A N 1
ATOM 749 C CA . MET A 1 98 ? -17.064 6.862 18.827 1.00 94.75 98 MET A CA 1
ATOM 750 C C . MET A 1 98 ? -17.923 7.609 17.812 1.00 94.75 98 MET A C 1
ATOM 752 O O . MET A 1 98 ? -17.467 7.959 16.716 1.00 94.75 98 MET A O 1
ATOM 756 N N . VAL A 1 99 ? -19.159 7.877 18.213 1.00 94.62 99 VAL A N 1
ATOM 757 C CA . VAL A 1 99 ? -20.083 8.777 17.524 1.00 94.62 99 VAL A CA 1
ATOM 758 C C . VAL A 1 99 ? -20.593 9.836 18.493 1.00 94.62 99 VAL A C 1
ATOM 760 O O . VAL A 1 99 ? -20.515 9.678 19.709 1.00 94.62 99 VAL A O 1
ATOM 763 N N . PHE A 1 100 ? -21.101 10.929 17.952 1.00 93.75 100 PHE A N 1
ATOM 764 C CA . PHE A 1 100 ? -21.688 12.029 18.690 1.00 93.75 100 PHE A CA 1
ATOM 765 C C . PHE A 1 100 ? -23.208 11.946 18.585 1.00 93.75 100 PHE A C 1
ATOM 767 O O . PHE A 1 100 ? -23.773 11.928 17.490 1.00 93.75 100 PHE A O 1
ATOM 774 N N . VAL A 1 101 ? -23.861 11.890 19.742 1.00 93.69 101 VAL A N 1
ATOM 775 C CA . VAL A 1 101 ? -25.319 11.857 19.859 1.00 93.69 101 VAL A CA 1
ATOM 776 C C . VAL A 1 101 ? -25.790 13.212 20.354 1.00 93.69 101 VAL A C 1
ATOM 778 O O . VAL A 1 101 ? -25.333 13.699 21.387 1.00 93.69 101 VAL A O 1
ATOM 781 N N . GLN A 1 102 ? -26.695 13.836 19.612 1.00 91.69 102 GLN A N 1
ATOM 782 C CA . GLN A 1 102 ? -27.286 15.116 19.982 1.00 91.69 102 GLN A CA 1
ATOM 783 C C . GLN A 1 102 ? -28.164 14.977 21.231 1.00 91.69 102 GLN A C 1
ATOM 785 O O . GLN A 1 102 ? -28.627 13.891 21.580 1.00 91.69 102 GLN A O 1
ATOM 790 N N . SER A 1 103 ? -28.448 16.096 21.897 1.00 88.38 103 SER A N 1
ATOM 791 C CA . SER A 1 103 ? -29.313 16.118 23.090 1.00 88.38 103 SER A CA 1
ATOM 792 C C . SER A 1 103 ? -30.730 15.546 22.882 1.00 88.38 103 SER A C 1
ATOM 794 O O . SER A 1 103 ? -31.379 15.162 23.855 1.00 88.38 103 SER A O 1
ATOM 796 N N . ASP A 1 104 ? -31.209 15.463 21.636 1.00 87.94 104 ASP A N 1
ATOM 797 C CA . ASP A 1 104 ? -32.489 14.849 21.261 1.00 87.94 104 ASP A CA 1
ATOM 798 C C . ASP A 1 104 ? -32.393 13.341 20.948 1.00 87.94 104 ASP A C 1
ATOM 800 O O . ASP A 1 104 ? -33.399 12.719 20.605 1.00 87.94 104 ASP A O 1
ATOM 804 N N . GLY A 1 105 ? -31.203 12.749 21.090 1.00 86.31 105 GLY A N 1
ATOM 805 C CA . GLY A 1 105 ? -30.923 11.341 20.812 1.00 86.31 105 GLY A CA 1
ATOM 806 C C . GLY A 1 105 ? -30.583 11.043 19.351 1.00 86.31 105 GLY A C 1
ATOM 807 O O . GLY A 1 105 ? -30.381 9.880 19.011 1.00 86.31 105 GLY A O 1
ATOM 808 N N . THR A 1 106 ? -30.521 12.052 18.475 1.00 88.06 106 THR A N 1
ATOM 809 C CA . THR A 1 106 ? -30.204 11.835 17.059 1.00 88.06 106 THR A CA 1
ATOM 810 C C . THR A 1 106 ? -28.705 11.678 16.820 1.00 88.06 106 THR A C 1
ATOM 812 O O . THR A 1 106 ? -27.872 12.367 17.412 1.00 88.06 106 THR A O 1
ATOM 815 N N . VAL A 1 107 ? -28.361 10.765 15.912 1.00 91.12 107 VAL A N 1
ATOM 816 C CA . VAL A 1 107 ? -26.994 10.541 15.432 1.00 91.12 107 VAL A CA 1
ATOM 817 C C . VAL A 1 107 ? -26.922 11.125 14.026 1.00 91.12 107 VAL A C 1
ATOM 819 O O . VAL A 1 107 ? -27.583 10.629 13.115 1.00 91.12 107 VAL A O 1
ATOM 822 N N . SER A 1 108 ? -26.157 12.202 13.832 1.00 85.62 108 SER A N 1
ATOM 823 C CA . SER A 1 108 ? -25.984 12.803 12.499 1.00 85.62 108 SER A CA 1
ATOM 824 C C . SER A 1 108 ? -25.006 12.019 11.619 1.00 85.62 108 SER A C 1
ATOM 826 O O . SER A 1 108 ? -25.025 12.161 10.397 1.00 85.62 108 SER A O 1
ATOM 828 N N . GLN A 1 109 ? -24.157 11.198 12.238 1.00 89.81 109 GLN A N 1
ATOM 829 C CA . GLN A 1 109 ? -23.109 10.435 11.572 1.00 89.81 109 GLN A CA 1
ATOM 830 C C . GLN A 1 109 ? -23.646 9.122 10.998 1.00 89.81 109 GLN A C 1
ATOM 832 O O . GLN A 1 109 ? -24.362 8.377 11.668 1.00 89.81 109 GLN A O 1
ATOM 837 N N . THR A 1 110 ? -23.238 8.800 9.772 1.00 92.88 110 THR A N 1
ATOM 838 C CA . THR A 1 110 ? -23.350 7.434 9.246 1.00 92.88 110 THR A CA 1
ATOM 839 C C . THR A 1 110 ? -22.250 6.540 9.818 1.00 92.88 110 THR A C 1
ATOM 841 O O . THR A 1 110 ? -21.273 7.023 10.399 1.00 92.88 110 THR A O 1
ATOM 844 N N . TRP A 1 111 ? -22.373 5.227 9.627 1.00 92.25 111 TRP A N 1
ATOM 845 C CA . TRP A 1 111 ? -21.379 4.250 10.056 1.00 92.25 111 TRP A CA 1
ATOM 846 C C . TRP A 1 111 ? -19.987 4.621 9.541 1.00 92.25 111 TRP A C 1
ATOM 848 O O . TRP A 1 111 ? -19.052 4.735 10.331 1.00 92.25 111 TRP A O 1
ATOM 858 N N . ASP A 1 112 ? -19.850 4.945 8.257 1.00 90.69 112 ASP A N 1
ATOM 859 C CA . ASP A 1 112 ? -18.584 5.376 7.645 1.00 90.69 112 ASP A CA 1
ATOM 860 C C . ASP A 1 112 ? -18.022 6.705 8.176 1.00 90.69 112 ASP A C 1
ATOM 862 O O . ASP A 1 112 ? -16.854 7.024 7.949 1.00 90.69 112 ASP A O 1
ATOM 866 N N . GLN A 1 113 ? -18.828 7.488 8.898 1.00 89.38 113 GLN A N 1
ATOM 867 C CA . GLN A 1 113 ? -18.446 8.776 9.484 1.00 89.38 113 GLN A CA 1
ATOM 868 C C . GLN A 1 113 ? -18.050 8.687 10.967 1.00 89.38 113 GLN A C 1
ATOM 870 O O . GLN A 1 113 ? -17.781 9.719 11.591 1.00 89.38 113 GLN A O 1
ATOM 875 N N . ARG A 1 114 ? -18.014 7.483 11.550 1.00 92.19 114 ARG A N 1
ATOM 876 C CA . ARG A 1 114 ? -17.599 7.266 12.944 1.00 92.19 114 ARG A CA 1
ATOM 877 C C . ARG A 1 114 ? -16.110 7.542 13.158 1.00 92.19 114 ARG A C 1
ATOM 879 O O . ARG A 1 114 ? -15.285 7.355 12.261 1.00 92.19 114 ARG A O 1
ATOM 886 N N . TYR A 1 115 ? -15.749 7.929 14.378 1.00 89.69 115 TYR A N 1
ATOM 887 C CA . TYR A 1 115 ? -14.350 8.063 14.775 1.00 89.69 115 TYR A CA 1
ATOM 888 C C . TYR A 1 115 ? -13.823 6.728 15.293 1.00 89.69 115 TYR A C 1
ATOM 890 O O . TYR A 1 115 ? -14.158 6.323 16.403 1.00 89.69 115 TYR A O 1
ATOM 898 N N . LYS A 1 116 ? -13.020 6.024 14.494 1.00 90.88 116 LYS A N 1
ATOM 899 C CA . LYS A 1 116 ? -12.402 4.763 14.922 1.00 90.88 116 LYS A CA 1
ATOM 900 C C . LYS A 1 116 ? -11.326 5.042 15.971 1.00 90.88 116 LYS A C 1
ATOM 902 O O . LYS A 1 116 ? -10.426 5.839 15.722 1.00 90.88 116 LYS A O 1
ATOM 907 N N . LEU A 1 117 ? -11.447 4.397 17.127 1.00 89.00 117 LEU A N 1
ATOM 908 C CA . LEU A 1 117 ? -10.524 4.541 18.254 1.00 89.00 117 LEU A CA 1
ATOM 909 C C . LEU A 1 117 ? -9.504 3.406 18.295 1.00 89.00 117 LEU A C 1
ATOM 911 O O . LEU A 1 117 ? -8.324 3.668 18.492 1.00 89.00 117 LEU A O 1
ATOM 915 N N . ALA A 1 118 ? -9.964 2.170 18.099 1.00 89.25 118 ALA A N 1
ATOM 916 C CA . ALA A 1 118 ? -9.120 0.982 18.063 1.00 89.25 118 ALA A CA 1
ATOM 917 C C . ALA A 1 118 ? -9.779 -0.119 17.226 1.00 89.25 118 ALA A C 1
ATOM 919 O O . ALA A 1 118 ? -11.006 -0.205 17.148 1.00 89.25 118 ALA A O 1
ATOM 920 N N . ALA A 1 119 ? -8.969 -0.982 16.626 1.00 90.50 119 ALA A N 1
ATOM 921 C CA . ALA A 1 119 ? -9.419 -2.201 15.971 1.00 90.50 119 ALA A CA 1
ATOM 922 C C . ALA A 1 119 ? -8.387 -3.301 16.218 1.00 90.50 119 ALA A C 1
ATOM 924 O O . ALA A 1 119 ? -7.196 -3.016 16.301 1.00 90.50 119 ALA A O 1
ATOM 925 N N . GLY A 1 120 ? -8.833 -4.544 16.353 1.00 90.00 120 GLY A N 1
ATOM 926 C CA . GLY A 1 120 ? -7.921 -5.615 16.728 1.00 90.00 120 GLY A CA 1
ATOM 927 C C . GLY A 1 120 ? -8.596 -6.949 16.994 1.00 90.00 120 GLY A C 1
ATOM 928 O O . GLY A 1 120 ? -9.732 -7.176 16.574 1.00 90.00 120 GLY A O 1
ATOM 929 N N . TYR A 1 121 ? -7.893 -7.827 17.702 1.00 89.44 121 TYR A N 1
ATOM 930 C CA . TYR A 1 121 ? -8.393 -9.138 18.109 1.00 89.44 121 TYR A CA 1
ATOM 931 C C . TYR A 1 121 ? -8.819 -9.132 19.575 1.00 89.44 121 TYR A C 1
ATOM 933 O O . TYR A 1 121 ? -8.333 -8.339 20.381 1.00 89.44 121 TYR A O 1
ATOM 941 N N . LEU A 1 122 ? -9.745 -10.026 19.918 1.00 92.94 122 LEU A N 1
ATOM 942 C CA . LEU A 1 122 ? -10.132 -10.253 21.305 1.00 92.94 122 LEU A CA 1
ATOM 943 C C . LEU A 1 122 ? -9.085 -11.144 21.981 1.00 92.94 122 LEU A C 1
ATOM 945 O O . LEU A 1 122 ? -9.011 -12.346 21.715 1.00 92.94 122 LEU A O 1
ATOM 949 N N . GLU A 1 123 ? -8.302 -10.564 22.880 1.00 91.81 123 GLU A N 1
ATOM 950 C CA . GLU A 1 123 ? -7.285 -11.264 23.652 1.00 91.81 123 GLU A CA 1
ATOM 951 C C . GLU A 1 123 ? -7.796 -11.664 25.044 1.00 91.81 123 GLU A C 1
ATOM 953 O O . GLU A 1 123 ? -8.646 -11.007 25.651 1.00 91.81 123 GLU A O 1
ATOM 958 N N . MET A 1 124 ? -7.285 -12.799 25.529 1.00 92.88 124 MET A N 1
ATOM 959 C CA . MET A 1 124 ? -7.590 -13.387 26.837 1.00 92.88 124 MET A CA 1
ATOM 960 C C . MET A 1 124 ? -9.090 -13.398 27.220 1.00 92.88 124 MET A C 1
ATOM 962 O O . MET A 1 124 ? -9.418 -13.043 28.353 1.00 92.88 124 MET A O 1
ATOM 966 N N . PRO A 1 125 ? -10.024 -13.831 26.342 1.00 95.88 125 PRO A N 1
ATOM 967 C CA . PRO A 1 125 ? -11.436 -13.828 26.692 1.00 95.88 125 PRO A CA 1
ATOM 968 C C . PRO A 1 125 ? -11.722 -14.800 27.843 1.00 95.88 125 PRO A C 1
ATOM 970 O O . PRO A 1 125 ? -11.438 -15.999 27.755 1.00 95.88 125 PRO A O 1
ATOM 973 N N . VAL A 1 126 ? -12.341 -14.283 28.901 1.00 97.44 126 VAL A N 1
ATOM 974 C CA . VAL A 1 126 ? -12.863 -15.036 30.042 1.00 97.44 126 VAL A CA 1
ATOM 975 C C . VAL A 1 126 ? -14.383 -15.065 29.940 1.00 97.44 126 VAL A C 1
ATOM 977 O O . VAL A 1 126 ? -15.031 -14.033 29.797 1.00 97.44 126 VAL A O 1
ATOM 980 N N . PHE A 1 127 ? -14.958 -16.262 29.993 1.00 96.69 127 PHE A N 1
ATOM 981 C CA . PHE A 1 127 ? -16.396 -16.505 29.875 1.00 96.69 127 PHE A CA 1
ATOM 982 C C . PHE A 1 127 ? -16.820 -17.650 30.806 1.00 96.69 127 PHE A C 1
ATOM 984 O O . PHE A 1 127 ? -15.980 -18.282 31.447 1.00 96.69 127 PHE A O 1
ATOM 991 N N . ALA A 1 128 ? -18.126 -17.937 30.861 1.00 95.19 128 ALA A N 1
ATOM 992 C CA . ALA A 1 128 ? -18.728 -18.937 31.756 1.00 95.19 128 ALA A CA 1
ATOM 993 C C . ALA A 1 128 ? -18.580 -18.605 33.255 1.00 95.19 128 ALA A C 1
ATOM 995 O O . ALA A 1 128 ? -18.320 -19.480 34.084 1.00 95.19 128 ALA A O 1
ATOM 996 N N . TYR A 1 129 ? -18.774 -17.332 33.602 1.00 96.31 129 TYR A N 1
ATOM 997 C CA . TYR A 1 129 ? -18.824 -16.873 34.987 1.00 96.31 129 TYR A CA 1
ATOM 998 C C . TYR A 1 129 ? -19.913 -17.621 35.781 1.00 96.31 129 TYR A C 1
ATOM 1000 O O . TYR A 1 129 ? -21.072 -17.581 35.372 1.00 96.31 129 TYR A O 1
ATOM 1008 N N . PRO A 1 130 ? -19.587 -18.271 36.920 1.00 95.88 130 PRO A N 1
ATOM 1009 C CA . PRO A 1 130 ? -20.566 -19.030 37.707 1.00 95.88 130 PRO A CA 1
ATOM 1010 C C . PRO A 1 130 ? -21.747 -18.192 38.207 1.00 95.88 130 PRO A C 1
ATOM 1012 O O . PRO A 1 130 ? -22.869 -18.689 38.272 1.00 95.88 130 PRO A O 1
ATOM 1015 N N . ASP A 1 131 ? -21.478 -16.927 38.539 1.00 96.56 131 ASP A N 1
ATOM 1016 C CA . ASP A 1 131 ? -22.449 -15.983 39.097 1.00 96.56 131 ASP A CA 1
ATOM 1017 C C . ASP A 1 131 ? -22.898 -14.914 38.076 1.00 96.56 131 ASP A C 1
ATOM 1019 O O . ASP A 1 131 ? -23.676 -14.022 38.413 1.00 96.56 131 ASP A O 1
ATOM 1023 N N . GLY A 1 132 ? -22.401 -14.982 36.833 1.00 95.31 132 GLY A N 1
ATOM 1024 C CA . GLY A 1 132 ? -22.709 -14.025 35.766 1.00 95.31 132 GLY A CA 1
ATOM 1025 C C . GLY A 1 132 ? -23.858 -14.486 34.859 1.00 95.31 132 GLY A C 1
ATOM 1026 O O . GLY A 1 132 ? -24.202 -15.671 34.835 1.00 95.31 132 GLY A O 1
ATOM 1027 N N . PRO A 1 133 ? -24.475 -13.574 34.085 1.00 97.31 133 PRO A N 1
ATOM 1028 C CA . PRO A 1 133 ? -25.450 -13.962 33.076 1.00 97.31 133 PRO A CA 1
ATOM 1029 C C . PRO A 1 133 ? -24.802 -14.805 31.967 1.00 97.31 133 PRO A C 1
ATOM 1031 O O . PRO A 1 133 ? -23.612 -14.685 31.665 1.00 97.31 133 PRO A O 1
ATOM 1034 N N . VAL A 1 134 ? -25.614 -15.645 31.320 1.00 97.25 134 VAL A N 1
ATOM 1035 C CA . VAL A 1 134 ? -25.192 -16.388 30.124 1.00 97.25 134 VAL A CA 1
ATOM 1036 C C . VAL A 1 134 ? -24.775 -15.390 29.044 1.00 97.25 134 VAL A C 1
ATOM 1038 O O . VAL A 1 134 ? -25.510 -14.447 28.765 1.00 97.25 134 VAL A O 1
ATOM 1041 N N . GLY A 1 135 ? -23.600 -15.607 28.454 1.00 96.94 135 GLY A N 1
ATOM 1042 C CA . GLY A 1 135 ? -23.032 -14.718 27.442 1.00 96.94 135 GLY A CA 1
ATOM 1043 C C . GLY A 1 135 ? -22.146 -13.598 27.991 1.00 96.94 135 GLY A C 1
ATOM 1044 O O . GLY A 1 135 ? -21.562 -12.884 27.183 1.00 96.94 135 GLY A O 1
ATOM 1045 N N . LEU A 1 136 ? -21.992 -13.454 29.317 1.00 98.00 136 LEU A N 1
ATOM 1046 C CA . LEU A 1 136 ? -21.008 -12.531 29.894 1.00 98.00 136 LEU A CA 1
ATOM 1047 C C . LEU A 1 136 ? -19.585 -12.945 29.499 1.00 98.00 136 LEU A C 1
ATOM 1049 O O . LEU A 1 136 ? -19.173 -14.088 29.739 1.00 98.00 136 LEU A O 1
ATOM 1053 N N . VAL A 1 137 ? -18.846 -11.998 28.928 1.00 97.75 137 VAL A N 1
ATOM 1054 C CA . VAL A 1 137 ? -17.442 -12.146 28.549 1.00 97.75 137 VAL A CA 1
ATOM 1055 C C . VAL A 1 137 ? -16.671 -10.908 28.977 1.00 97.75 137 VAL A C 1
ATOM 1057 O O . VAL A 1 137 ? -17.116 -9.793 28.708 1.00 97.75 137 VAL A O 1
ATOM 1060 N N . SER A 1 138 ? -15.485 -11.116 29.543 1.00 97.31 138 SER A N 1
ATOM 1061 C CA . SER A 1 138 ? -14.488 -10.055 29.712 1.00 97.31 138 SER A CA 1
ATOM 1062 C C . SER A 1 138 ? -13.267 -10.366 28.844 1.00 97.31 138 SER A C 1
ATOM 1064 O O . SER A 1 138 ? -12.829 -11.516 28.793 1.00 97.31 138 SER A O 1
ATOM 1066 N N . PHE A 1 139 ? -12.749 -9.384 28.114 1.00 96.06 139 PHE A N 1
ATOM 1067 C CA . PHE A 1 139 ? -11.620 -9.542 27.188 1.00 96.06 139 PHE A CA 1
ATOM 1068 C C . PHE A 1 139 ? -10.870 -8.222 27.012 1.00 96.06 139 PHE A C 1
ATOM 1070 O O . PHE A 1 139 ? -11.396 -7.167 27.357 1.00 96.06 139 PHE A O 1
ATOM 1077 N N . SER A 1 140 ? -9.680 -8.272 26.419 1.00 94.75 140 SER A N 1
ATOM 1078 C CA . SER A 1 140 ? -8.985 -7.077 25.932 1.00 94.75 140 SER A CA 1
ATOM 1079 C C . SER A 1 140 ? -9.095 -6.987 24.414 1.00 94.75 140 SER A C 1
ATOM 1081 O O . SER A 1 140 ? -8.902 -7.983 23.723 1.00 94.75 140 SER A O 1
ATOM 1083 N N . LEU A 1 141 ? -9.431 -5.816 23.874 1.00 92.75 141 LEU A N 1
ATOM 1084 C CA . LEU A 1 141 ? -9.269 -5.543 22.450 1.00 92.75 141 LEU A CA 1
ATOM 1085 C C . LEU A 1 141 ? -7.832 -5.096 22.224 1.00 92.75 141 LEU A C 1
ATOM 1087 O O . LEU A 1 141 ? -7.463 -4.004 22.660 1.00 92.75 141 LEU A O 1
ATOM 1091 N N . GLU A 1 142 ? -7.052 -5.936 21.556 1.00 89.31 142 GLU A N 1
ATOM 1092 C CA . GLU A 1 142 ? -5.652 -5.657 21.267 1.00 89.31 142 GLU A CA 1
ATOM 1093 C C . GLU A 1 142 ? -5.443 -5.390 19.787 1.00 89.31 142 GLU A C 1
ATOM 1095 O O . GLU A 1 142 ? -5.758 -6.232 18.942 1.00 89.31 142 GLU A O 1
ATOM 1100 N N . GLU A 1 143 ? -4.882 -4.223 19.476 1.00 79.50 143 GLU A N 1
ATOM 1101 C CA . GLU A 1 143 ? -4.373 -3.942 18.139 1.00 79.50 143 GLU A CA 1
ATOM 1102 C C . GLU A 1 143 ? -3.090 -4.762 17.936 1.00 79.50 143 GLU A C 1
ATOM 1104 O O . GLU A 1 143 ? -2.092 -4.522 18.625 1.00 79.50 143 GLU A O 1
ATOM 1109 N N . PRO A 1 144 ? -3.074 -5.753 17.031 1.00 66.25 144 PRO A N 1
ATOM 1110 C CA . PRO A 1 144 ? -1.859 -6.499 16.757 1.00 66.25 144 PRO A CA 1
ATOM 1111 C C . PRO A 1 144 ? -0.827 -5.535 16.167 1.00 66.25 144 PRO A C 1
ATOM 1113 O O . PRO A 1 144 ? -0.932 -5.118 15.018 1.00 66.25 144 PRO A O 1
ATOM 1116 N N . ALA A 1 145 ? 0.216 -5.214 16.933 1.00 59.94 145 ALA A N 1
ATOM 1117 C CA . ALA A 1 145 ? 1.297 -4.325 16.496 1.00 59.94 145 ALA A CA 1
ATOM 1118 C C . ALA A 1 145 ? 2.068 -4.841 15.259 1.00 59.94 145 ALA A C 1
ATOM 1120 O O . ALA A 1 145 ? 2.962 -4.162 14.758 1.00 59.94 145 ALA A O 1
ATOM 1121 N N . SER A 1 146 ? 1.761 -6.054 14.789 1.00 61.53 146 SER A N 1
ATOM 1122 C CA . SER A 1 146 ? 2.436 -6.739 13.691 1.00 61.53 146 SER A CA 1
ATOM 1123 C C . SER A 1 146 ? 1.532 -7.170 12.536 1.00 61.53 146 SER A C 1
ATOM 1125 O O . SER A 1 146 ? 2.082 -7.608 11.533 1.00 61.53 146 SER A O 1
ATOM 1127 N N . ASP A 1 147 ? 0.201 -7.112 12.665 1.00 66.00 147 ASP A N 1
ATOM 1128 C CA . ASP A 1 147 ? -0.713 -7.636 11.637 1.00 66.00 147 ASP A CA 1
ATOM 1129 C C . ASP A 1 147 ? -1.284 -6.477 10.813 1.00 66.00 147 ASP A C 1
ATOM 1131 O O . ASP A 1 147 ? -2.326 -5.894 11.116 1.00 66.00 147 ASP A O 1
ATOM 1135 N N . ASP A 1 148 ? -0.525 -6.083 9.795 1.00 75.38 148 ASP A N 1
ATOM 1136 C CA . ASP A 1 148 ? -0.928 -5.055 8.847 1.00 75.38 148 ASP A CA 1
ATOM 1137 C C . ASP A 1 148 ? -1.847 -5.670 7.785 1.00 75.38 148 ASP A C 1
ATOM 1139 O O . ASP A 1 148 ? -1.398 -6.247 6.798 1.00 75.38 148 ASP A O 1
ATOM 1143 N N . GLY A 1 149 ? -3.161 -5.548 7.994 1.00 73.88 149 GLY A N 1
ATOM 1144 C CA . GLY A 1 149 ? -4.167 -6.075 7.067 1.00 73.88 149 GLY A CA 1
ATOM 1145 C C . GLY A 1 149 ? -4.227 -5.360 5.709 1.00 73.88 149 GLY A C 1
ATOM 1146 O O . GLY A 1 149 ? -4.951 -5.812 4.815 1.00 73.88 149 GLY A O 1
ATOM 1147 N N . ASN A 1 150 ? -3.500 -4.250 5.533 1.00 81.75 150 ASN A N 1
ATOM 1148 C CA . ASN A 1 150 ? -3.404 -3.575 4.245 1.00 81.75 150 ASN A CA 1
ATOM 1149 C C . ASN A 1 150 ? -2.321 -4.211 3.372 1.00 81.75 150 ASN A C 1
ATOM 1151 O O . ASN A 1 150 ? -1.338 -4.771 3.843 1.00 81.75 150 ASN A O 1
ATOM 1155 N N . ARG A 1 151 ? -2.482 -4.070 2.058 1.00 84.31 151 ARG A N 1
ATOM 1156 C CA . ARG A 1 151 ? -1.517 -4.548 1.063 1.00 84.31 151 ARG A CA 1
ATOM 1157 C C . ARG A 1 151 ? -0.840 -3.363 0.395 1.00 84.31 151 ARG A C 1
ATOM 1159 O O . ARG A 1 151 ? -1.496 -2.359 0.105 1.00 84.31 151 ARG A O 1
ATOM 1166 N N . ILE A 1 152 ? 0.459 -3.477 0.112 1.00 90.88 152 ILE A N 1
ATOM 1167 C CA . ILE A 1 152 ? 1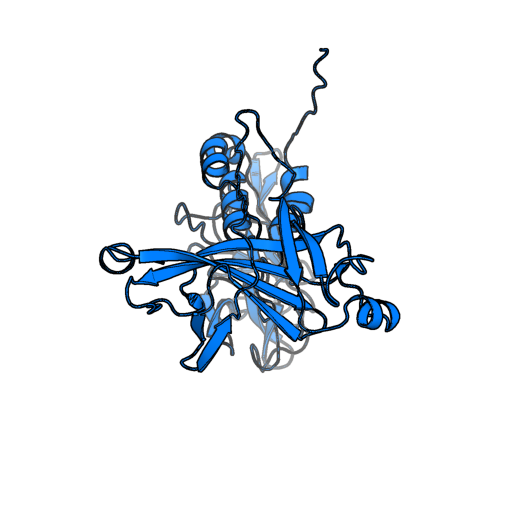.175 -2.444 -0.661 1.00 90.88 152 ILE A CA 1
ATOM 1168 C C . ILE A 1 152 ? 0.607 -2.362 -2.078 1.00 90.88 152 ILE A C 1
ATOM 1170 O O . ILE A 1 152 ? 0.434 -1.267 -2.626 1.00 90.88 152 ILE A O 1
ATOM 1174 N N . ILE A 1 153 ? 0.344 -3.532 -2.659 1.00 91.00 153 ILE A N 1
ATOM 1175 C CA . ILE A 1 153 ? -0.173 -3.709 -4.008 1.00 91.00 153 ILE A CA 1
ATOM 1176 C C . ILE A 1 153 ? -1.626 -4.170 -3.906 1.00 91.00 153 ILE A C 1
ATOM 1178 O O . ILE A 1 153 ? -1.964 -5.065 -3.136 1.00 91.00 153 ILE A O 1
ATOM 1182 N N . SER A 1 154 ? -2.503 -3.548 -4.690 1.00 87.12 154 SER A N 1
ATOM 1183 C CA . SER A 1 154 ? -3.903 -3.967 -4.767 1.00 87.12 154 SER A CA 1
ATOM 1184 C C . SER A 1 154 ? -3.998 -5.394 -5.312 1.00 87.12 154 SER A C 1
ATOM 1186 O O . SER A 1 154 ? -3.323 -5.719 -6.285 1.00 87.12 154 SER A O 1
ATOM 1188 N N . SER A 1 155 ? -4.854 -6.241 -4.739 1.00 85.75 155 SER A N 1
ATOM 1189 C CA . SER A 1 155 ? -4.965 -7.661 -5.123 1.00 85.75 155 SER A CA 1
ATOM 1190 C C . SER A 1 155 ? -5.425 -7.888 -6.569 1.00 85.75 155 SER A C 1
ATOM 1192 O O . SER A 1 155 ? -5.217 -8.955 -7.136 1.00 85.75 155 SER A O 1
ATOM 1194 N N . ASP A 1 156 ? -6.031 -6.878 -7.186 1.00 87.25 156 ASP A N 1
ATOM 1195 C CA . ASP A 1 156 ? -6.456 -6.846 -8.584 1.00 87.25 156 ASP A CA 1
ATOM 1196 C C . ASP A 1 156 ? -5.416 -6.186 -9.519 1.00 87.25 156 ASP A C 1
ATOM 1198 O O . ASP A 1 156 ? -5.693 -5.960 -10.699 1.00 87.25 156 ASP A O 1
ATOM 1202 N N . ALA A 1 157 ? -4.212 -5.860 -9.028 1.00 93.06 157 ALA A N 1
ATOM 1203 C CA . ALA A 1 157 ? -3.065 -5.416 -9.830 1.00 93.06 157 ALA A CA 1
ATOM 1204 C C . ALA A 1 157 ? -2.325 -6.603 -10.455 1.00 93.06 157 ALA A C 1
ATOM 1206 O O . ALA A 1 157 ? -1.131 -6.795 -10.250 1.00 93.06 157 ALA A O 1
ATOM 1207 N N . VAL A 1 158 ? -3.070 -7.404 -11.215 1.00 95.12 158 VAL A N 1
ATOM 1208 C CA . VAL A 1 158 ? -2.616 -8.657 -11.821 1.00 95.12 158 VAL A CA 1
ATOM 1209 C C . VAL A 1 158 ? -2.981 -8.673 -13.307 1.00 95.12 158 VAL A C 1
ATOM 1211 O O . VAL A 1 158 ? -4.021 -8.150 -13.725 1.00 95.12 158 VAL A O 1
ATOM 1214 N N . ILE A 1 159 ? -2.124 -9.272 -14.132 1.00 97.56 159 ILE A N 1
ATOM 1215 C CA . ILE A 1 159 ? -2.382 -9.481 -15.558 1.00 97.56 159 ILE A CA 1
ATOM 1216 C C . ILE A 1 159 ? -3.439 -10.582 -15.700 1.00 97.56 159 ILE A C 1
ATOM 1218 O O . ILE A 1 159 ? -3.252 -11.717 -15.273 1.00 97.56 159 ILE A O 1
ATOM 1222 N N . THR A 1 160 ? -4.575 -10.244 -16.295 1.00 96.88 160 THR A N 1
ATOM 1223 C CA . THR A 1 160 ? -5.717 -11.136 -16.512 1.00 96.88 160 THR A CA 1
ATOM 1224 C C . THR A 1 160 ? -6.276 -10.903 -17.908 1.00 96.88 160 THR A C 1
ATOM 1226 O O . THR A 1 160 ? -6.010 -9.868 -18.516 1.00 96.88 160 THR A O 1
ATOM 1229 N N . GLU A 1 161 ? -7.127 -11.804 -18.395 1.00 96.31 161 GLU A N 1
ATOM 1230 C CA . GLU A 1 161 ? -7.845 -11.600 -19.663 1.00 96.31 161 GLU A CA 1
ATOM 1231 C C . GLU A 1 161 ? -8.735 -10.344 -19.637 1.00 96.31 161 GLU A C 1
ATOM 1233 O O . GLU A 1 161 ? -9.010 -9.749 -20.676 1.00 96.31 161 GLU A O 1
ATOM 1238 N N . THR A 1 162 ? -9.168 -9.908 -18.448 1.00 95.44 162 THR A N 1
ATOM 1239 C CA . THR A 1 162 ? -9.948 -8.676 -18.278 1.00 95.44 162 THR A CA 1
ATOM 1240 C C . THR A 1 162 ? -9.066 -7.436 -18.384 1.00 95.44 162 THR A C 1
ATOM 1242 O O . THR A 1 162 ? -9.453 -6.470 -19.036 1.00 95.44 162 THR A O 1
ATOM 1245 N N . THR A 1 163 ? -7.891 -7.437 -17.744 1.00 96.31 163 THR A N 1
ATOM 1246 C CA . THR A 1 163 ? -6.980 -6.283 -17.763 1.00 96.31 163 THR A CA 1
ATOM 1247 C C . THR A 1 163 ? -6.231 -6.167 -19.090 1.00 96.31 163 THR A C 1
ATOM 1249 O O . THR A 1 163 ? -6.092 -5.052 -19.596 1.00 96.31 163 THR A O 1
ATOM 1252 N N . TRP A 1 164 ? -5.825 -7.301 -19.673 1.00 97.62 164 TRP A N 1
ATOM 1253 C CA . TRP A 1 164 ? -5.067 -7.419 -20.922 1.00 97.62 164 TRP A CA 1
ATOM 1254 C C . TRP A 1 164 ? -5.557 -8.618 -21.756 1.00 97.62 164 TRP A C 1
ATOM 1256 O O . TRP A 1 164 ? -4.971 -9.697 -21.688 1.00 97.62 164 TRP A O 1
ATOM 1266 N N . PRO A 1 165 ? -6.594 -8.446 -22.599 1.00 97.38 165 PRO A N 1
ATOM 1267 C CA . PRO A 1 165 ? -7.203 -9.550 -23.355 1.00 97.38 165 PRO A CA 1
ATOM 1268 C C . PRO A 1 165 ? -6.271 -10.284 -24.329 1.00 97.38 165 PRO A C 1
ATOM 1270 O O . PRO A 1 165 ? -6.586 -11.387 -24.765 1.00 97.38 165 PRO A O 1
ATOM 1273 N N . ASN A 1 166 ? -5.150 -9.659 -24.699 1.00 96.94 166 ASN A N 1
ATOM 1274 C CA . ASN A 1 166 ? -4.166 -10.222 -25.621 1.00 96.94 166 ASN A CA 1
ATOM 1275 C C . ASN A 1 166 ? -2.935 -10.802 -24.905 1.00 96.94 166 ASN A C 1
ATOM 1277 O O . ASN A 1 166 ? -2.048 -11.311 -25.587 1.00 96.94 166 ASN A O 1
ATOM 1281 N N . ALA A 1 167 ? -2.845 -10.711 -23.573 1.00 95.56 167 ALA A N 1
ATOM 1282 C CA . ALA A 1 167 ? -1.774 -11.351 -22.818 1.00 95.56 167 ALA A CA 1
ATOM 1283 C C . ALA A 1 167 ? -1.967 -12.875 -22.833 1.00 95.56 167 ALA A C 1
ATOM 1285 O O . ALA A 1 167 ? -3.091 -13.360 -22.702 1.00 95.56 167 ALA A O 1
ATOM 1286 N N . THR A 1 168 ? -0.880 -13.633 -22.992 1.00 92.12 168 THR A N 1
ATOM 1287 C CA . THR A 1 168 ? -0.932 -15.104 -22.999 1.00 92.12 168 THR A CA 1
ATOM 1288 C C . THR A 1 168 ? -0.053 -15.693 -21.910 1.00 92.12 168 THR A C 1
ATOM 1290 O O . THR A 1 168 ? -0.555 -16.383 -21.027 1.00 92.12 168 THR A O 1
ATOM 1293 N N . ASP A 1 169 ? 1.242 -15.389 -21.949 1.00 91.88 169 ASP A N 1
ATOM 1294 C CA . ASP A 1 169 ? 2.243 -16.127 -21.173 1.00 91.88 169 ASP A CA 1
ATOM 1295 C C . ASP A 1 169 ? 2.399 -15.561 -19.752 1.00 91.88 169 ASP A C 1
ATOM 1297 O O . ASP A 1 169 ? 2.743 -16.293 -18.827 1.00 91.88 169 ASP A O 1
ATOM 1301 N N . ASP A 1 170 ? 2.056 -14.283 -19.566 1.00 95.81 170 ASP A N 1
ATOM 1302 C CA . ASP A 1 170 ? 2.201 -13.549 -18.305 1.00 95.81 170 ASP A CA 1
ATOM 1303 C C . ASP A 1 170 ? 0.889 -13.412 -17.506 1.00 95.81 170 ASP A C 1
ATOM 1305 O O . ASP A 1 170 ? 0.806 -12.630 -16.558 1.00 95.81 170 ASP A O 1
ATOM 1309 N N . ILE A 1 171 ? -0.165 -14.156 -17.861 1.00 96.38 171 ILE A N 1
ATOM 1310 C CA . ILE A 1 171 ? -1.409 -14.170 -17.074 1.00 96.38 171 ILE A CA 1
ATOM 1311 C C . ILE A 1 171 ? -1.113 -14.646 -15.642 1.00 96.38 171 ILE A C 1
ATOM 1313 O O . ILE A 1 171 ? -0.490 -15.683 -15.428 1.00 96.38 171 ILE A O 1
ATOM 1317 N N . GLY A 1 172 ? -1.604 -13.901 -14.653 1.00 94.81 172 GLY A N 1
ATOM 1318 C CA . GLY A 1 172 ? -1.383 -14.152 -13.229 1.00 94.81 172 GLY A CA 1
ATOM 1319 C C . GLY A 1 172 ? -0.187 -13.406 -12.636 1.00 94.81 172 GLY A C 1
ATOM 1320 O O . GLY A 1 172 ? -0.063 -13.373 -11.415 1.00 94.81 172 GLY A O 1
ATOM 1321 N N . GLN A 1 173 ? 0.653 -12.768 -13.458 1.00 97.56 173 GLN A N 1
ATOM 1322 C CA . GLN A 1 173 ? 1.756 -11.946 -12.962 1.00 97.56 173 GLN A CA 1
ATOM 1323 C C . GLN A 1 173 ? 1.243 -10.641 -12.349 1.00 97.56 173 GLN A C 1
ATOM 1325 O O . GLN A 1 173 ? 0.306 -10.014 -12.855 1.00 97.56 173 GLN A O 1
ATOM 1330 N N . VAL A 1 174 ? 1.868 -10.224 -11.253 1.00 97.44 174 VAL A N 1
ATOM 1331 C CA . VAL A 1 174 ? 1.504 -9.020 -10.498 1.00 97.44 174 VAL A CA 1
ATOM 1332 C C . VAL A 1 174 ? 2.222 -7.817 -11.093 1.00 97.44 174 VAL A C 1
ATOM 1334 O O . VAL A 1 174 ? 3.366 -7.901 -11.534 1.00 97.44 174 VAL A O 1
ATOM 1337 N N . TYR A 1 175 ? 1.551 -6.671 -11.139 1.00 97.81 175 TYR A N 1
ATOM 1338 C CA . TYR A 1 175 ? 2.156 -5.470 -11.690 1.00 97.81 175 TYR A CA 1
ATOM 1339 C C . TYR A 1 175 ? 3.284 -4.981 -10.772 1.00 97.81 175 TYR A C 1
ATOM 1341 O O . TYR A 1 175 ? 3.032 -4.713 -9.593 1.00 97.81 175 TYR A O 1
ATOM 1349 N N . PRO A 1 176 ? 4.501 -4.762 -11.291 1.00 97.44 176 PRO A N 1
ATOM 1350 C CA . PRO A 1 176 ? 5.620 -4.422 -10.437 1.00 97.44 176 PRO A CA 1
ATOM 1351 C C . PRO A 1 176 ? 5.515 -2.955 -10.012 1.00 97.44 176 PRO A C 1
ATOM 1353 O O . PRO A 1 176 ? 5.305 -2.059 -10.836 1.00 97.44 176 PRO A O 1
ATOM 1356 N N . THR A 1 177 ? 5.675 -2.693 -8.718 1.00 96.88 177 THR A N 1
ATOM 1357 C CA . THR A 1 177 ? 5.807 -1.339 -8.172 1.00 96.88 177 THR A CA 1
ATOM 1358 C C . THR A 1 177 ? 7.276 -0.976 -8.077 1.00 96.88 177 THR A C 1
ATOM 1360 O O . THR A 1 177 ? 8.018 -1.583 -7.315 1.00 96.88 177 THR A O 1
ATOM 1363 N N . ILE A 1 178 ? 7.706 0.019 -8.846 1.00 96.75 178 ILE A N 1
ATOM 1364 C CA . ILE A 1 178 ? 9.110 0.389 -9.008 1.00 96.75 178 ILE A CA 1
ATOM 1365 C C . ILE A 1 178 ? 9.478 1.488 -8.011 1.00 96.75 178 ILE A C 1
ATOM 1367 O O . ILE A 1 178 ? 8.914 2.583 -8.033 1.00 96.75 178 ILE A O 1
ATOM 1371 N N . ILE A 1 179 ? 10.477 1.224 -7.170 1.00 95.94 179 ILE A N 1
ATOM 1372 C CA . ILE A 1 179 ? 11.038 2.182 -6.212 1.00 95.94 179 ILE A CA 1
ATOM 1373 C C . ILE A 1 179 ? 12.401 2.644 -6.725 1.00 95.94 179 ILE A C 1
ATOM 1375 O O . ILE A 1 179 ? 13.259 1.832 -7.068 1.00 95.94 179 ILE A O 1
ATOM 1379 N N . GLY A 1 180 ? 12.634 3.955 -6.760 1.00 94.44 180 GLY A N 1
ATOM 1380 C CA . GLY A 1 180 ? 13.907 4.537 -7.177 1.00 94.44 180 GLY A CA 1
ATOM 1381 C C . GLY A 1 180 ? 14.260 4.292 -8.648 1.00 94.44 180 GLY A C 1
ATOM 1382 O O . GLY A 1 180 ? 13.434 4.465 -9.539 1.00 94.44 180 GLY A O 1
ATOM 1383 N N . SER A 1 181 ? 15.526 3.958 -8.909 1.00 93.75 181 SER A N 1
ATOM 1384 C CA . SER A 1 181 ? 16.062 3.749 -10.266 1.00 93.75 181 SER A CA 1
ATOM 1385 C C . SER A 1 181 ? 16.849 2.434 -10.361 1.00 93.75 181 SER A C 1
ATOM 1387 O O . SER A 1 181 ? 18.082 2.457 -10.463 1.00 93.75 181 SER A O 1
ATOM 1389 N N . PRO A 1 182 ? 16.170 1.277 -10.269 1.00 94.69 182 PRO A N 1
ATOM 1390 C CA . PRO A 1 182 ? 16.834 -0.020 -10.241 1.00 94.69 182 PRO A CA 1
ATOM 1391 C C . PRO A 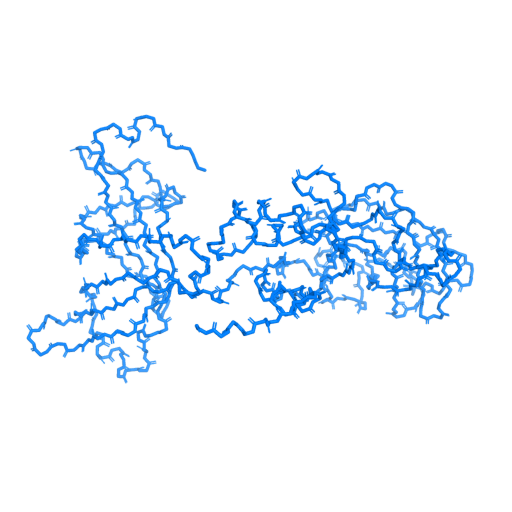1 182 ? 17.566 -0.318 -11.556 1.00 94.69 182 PRO A C 1
ATOM 1393 O O . PRO A 1 182 ? 17.154 0.092 -12.640 1.00 94.69 182 PRO A O 1
ATOM 1396 N N . GLY A 1 183 ? 18.690 -1.029 -11.458 1.00 91.69 183 GLY A N 1
ATOM 1397 C CA . GLY A 1 183 ? 19.516 -1.415 -12.608 1.00 91.69 183 GLY A CA 1
ATOM 1398 C C . GLY A 1 183 ? 20.603 -0.417 -12.999 1.00 91.69 183 GLY A C 1
ATOM 1399 O O . GLY A 1 183 ? 21.493 -0.783 -13.763 1.00 91.69 183 GLY A O 1
ATOM 1400 N N . SER A 1 184 ? 20.605 0.798 -12.444 1.00 86.81 184 SER A N 1
ATOM 1401 C CA . SER A 1 184 ? 21.733 1.732 -12.553 1.00 86.81 184 SER A CA 1
ATOM 1402 C C . SER A 1 184 ? 22.774 1.468 -11.459 1.00 86.81 184 SER A C 1
ATOM 1404 O O . SER A 1 184 ? 22.459 1.535 -10.273 1.00 86.81 184 SER A O 1
ATOM 1406 N N . PHE A 1 185 ? 24.031 1.225 -11.835 1.00 85.44 185 PHE A N 1
ATOM 1407 C CA . PHE A 1 185 ? 25.148 1.089 -10.891 1.00 85.44 185 PHE A CA 1
ATOM 1408 C C . PHE A 1 185 ? 26.403 1.795 -11.406 1.00 85.44 185 PHE A C 1
ATOM 1410 O O . PHE A 1 185 ? 26.543 2.064 -12.597 1.00 85.44 185 PHE A O 1
ATOM 1417 N N . PHE A 1 186 ? 27.335 2.098 -10.505 1.00 84.12 186 PHE A N 1
ATOM 1418 C CA . PHE A 1 186 ? 28.615 2.705 -10.857 1.00 84.12 186 PHE A CA 1
ATOM 1419 C C . PHE A 1 186 ? 29.733 1.676 -10.736 1.00 84.12 186 PHE A C 1
ATOM 1421 O O . PHE A 1 186 ? 29.823 0.933 -9.760 1.00 84.12 186 PHE A O 1
ATOM 1428 N N . THR A 1 187 ? 30.606 1.639 -11.734 1.00 87.38 187 THR A N 1
ATOM 1429 C CA . THR A 1 187 ? 31.865 0.888 -11.653 1.00 87.38 187 THR A CA 1
ATOM 1430 C C . THR A 1 187 ? 32.833 1.565 -10.678 1.00 87.38 187 THR A C 1
ATOM 1432 O O . THR A 1 187 ? 32.656 2.730 -10.322 1.00 87.38 187 THR A O 1
ATOM 1435 N N . SER A 1 188 ? 33.915 0.883 -10.291 1.00 86.00 188 SER A N 1
ATOM 1436 C CA . SER A 1 188 ? 34.982 1.475 -9.462 1.00 86.00 188 SER A CA 1
ATOM 1437 C C . SER A 1 188 ? 35.640 2.710 -10.097 1.00 86.00 188 SER A C 1
ATOM 1439 O O . SER A 1 188 ? 36.212 3.535 -9.391 1.00 86.00 188 SER A O 1
ATOM 1441 N N . ALA A 1 189 ? 35.523 2.865 -11.420 1.00 89.12 189 ALA A N 1
ATOM 1442 C CA . ALA A 1 189 ? 35.957 4.041 -12.170 1.00 89.12 189 ALA A CA 1
ATOM 1443 C C . ALA A 1 189 ? 34.913 5.181 -12.194 1.00 89.12 189 ALA A C 1
ATOM 1445 O O . ALA A 1 189 ? 35.099 6.164 -12.907 1.00 89.12 189 ALA A O 1
ATOM 1446 N N . GLY A 1 190 ? 33.787 5.045 -11.485 1.00 84.69 190 GLY A N 1
ATOM 1447 C CA . GLY A 1 190 ? 32.696 6.024 -11.467 1.00 84.69 190 GLY A CA 1
ATOM 1448 C C . GLY A 1 190 ? 31.869 6.074 -12.755 1.00 84.69 190 GLY A C 1
ATOM 1449 O O . GLY A 1 190 ? 31.054 6.975 -12.927 1.00 84.69 190 GLY A O 1
ATOM 1450 N N . THR A 1 191 ? 32.058 5.124 -13.675 1.00 86.81 191 THR A N 1
ATOM 1451 C CA . THR A 1 191 ? 31.261 5.051 -14.909 1.00 86.81 191 THR A CA 1
ATOM 1452 C C . THR A 1 191 ? 29.930 4.374 -14.617 1.00 86.81 191 THR A C 1
ATOM 1454 O O . THR A 1 191 ? 29.930 3.262 -14.080 1.00 86.81 191 THR A O 1
ATOM 1457 N N . ALA A 1 192 ? 28.827 5.032 -14.977 1.00 83.94 192 ALA A N 1
ATOM 1458 C CA . ALA A 1 192 ? 27.489 4.462 -14.886 1.00 83.94 192 ALA A CA 1
ATOM 1459 C C . ALA A 1 192 ? 27.341 3.288 -15.863 1.00 83.94 192 ALA A C 1
ATOM 1461 O O . ALA A 1 192 ? 27.714 3.381 -17.033 1.00 83.94 192 ALA A O 1
ATOM 1462 N N . GLN A 1 193 ? 26.796 2.187 -15.370 1.00 88.06 193 GLN A N 1
ATOM 1463 C CA . GLN A 1 193 ? 26.414 1.022 -16.145 1.00 88.06 193 GLN A CA 1
ATOM 1464 C C . GLN A 1 193 ? 24.992 0.608 -15.792 1.00 88.06 193 GLN A C 1
ATOM 1466 O O . GLN A 1 193 ? 24.452 0.967 -14.743 1.00 88.06 193 GLN A O 1
ATOM 1471 N N . THR A 1 194 ? 24.402 -0.153 -16.703 1.00 90.31 194 THR A N 1
ATOM 1472 C CA . THR A 1 194 ? 23.012 -0.575 -16.635 1.00 90.31 194 THR A CA 1
ATOM 1473 C C . THR A 1 194 ? 22.945 -2.094 -16.693 1.00 90.31 194 THR A C 1
ATOM 1475 O O . THR A 1 194 ? 23.663 -2.715 -17.479 1.00 90.31 194 THR A O 1
ATOM 1478 N N . ARG A 1 195 ? 22.106 -2.695 -15.853 1.00 93.69 195 ARG A N 1
ATOM 1479 C CA . ARG A 1 195 ? 21.815 -4.132 -15.844 1.00 93.69 195 ARG A CA 1
ATOM 1480 C C . ARG A 1 195 ? 20.309 -4.373 -15.731 1.00 93.69 195 ARG A C 1
ATOM 1482 O O . ARG A 1 195 ? 19.653 -3.564 -15.075 1.00 93.69 195 ARG A O 1
ATOM 1489 N N . PRO A 1 196 ? 19.794 -5.472 -16.314 1.00 95.62 196 PRO A N 1
ATOM 1490 C CA . PRO A 1 196 ? 18.446 -5.974 -16.040 1.00 95.62 196 PRO A CA 1
ATOM 1491 C C . PRO A 1 196 ? 18.164 -5.974 -14.535 1.00 95.62 196 PRO A C 1
ATOM 1493 O O . PRO A 1 196 ? 19.004 -6.460 -13.775 1.00 95.62 196 PRO A O 1
ATOM 1496 N N . ALA A 1 197 ? 17.041 -5.400 -14.100 1.00 95.31 197 ALA A N 1
ATOM 1497 C CA . ALA A 1 197 ? 16.761 -5.260 -12.671 1.00 95.31 197 ALA A CA 1
ATOM 1498 C C . ALA A 1 197 ? 15.308 -5.504 -12.273 1.00 95.31 197 ALA A C 1
ATOM 1500 O O . ALA A 1 197 ? 15.082 -6.076 -11.213 1.00 95.31 197 ALA A O 1
ATOM 1501 N N . THR A 1 198 ? 14.340 -5.076 -13.082 1.00 97.31 198 THR A N 1
ATOM 1502 C CA . THR A 1 198 ? 12.914 -5.265 -12.772 1.00 97.31 198 THR A CA 1
ATOM 1503 C C . THR A 1 198 ? 12.260 -6.129 -13.841 1.00 97.31 198 THR A C 1
ATOM 1505 O O . THR A 1 198 ? 12.628 -5.983 -15.013 1.00 97.31 198 THR A O 1
ATOM 1508 N N . PRO A 1 199 ? 11.312 -7.008 -13.479 1.00 97.81 199 PRO A N 1
ATOM 1509 C CA . PRO A 1 199 ? 10.585 -7.807 -14.454 1.00 97.81 199 PRO A CA 1
ATOM 1510 C C . PRO A 1 199 ? 9.740 -6.912 -15.365 1.00 97.81 199 PRO A C 1
ATOM 1512 O O . PRO A 1 199 ? 9.338 -5.805 -14.991 1.00 97.81 199 PRO A O 1
ATOM 1515 N N . VAL A 1 200 ? 9.519 -7.384 -16.587 1.00 98.00 200 VAL A N 1
ATOM 1516 C CA . VAL A 1 200 ? 8.696 -6.743 -17.611 1.00 98.00 200 VAL A CA 1
ATOM 1517 C C . VAL A 1 200 ? 7.843 -7.822 -18.257 1.00 98.00 200 VAL A C 1
ATOM 1519 O O . VAL A 1 200 ? 8.363 -8.864 -18.645 1.00 98.00 200 VAL A O 1
ATOM 1522 N N . TYR A 1 201 ? 6.552 -7.552 -18.406 1.00 98.38 201 TYR A N 1
ATOM 1523 C CA . TYR A 1 201 ? 5.582 -8.555 -18.846 1.00 98.38 201 TYR A CA 1
ATOM 1524 C C . TYR A 1 201 ? 5.008 -8.200 -20.212 1.00 98.38 201 TYR A C 1
ATOM 1526 O O . TYR A 1 201 ? 4.690 -7.038 -20.475 1.00 98.38 201 TYR A O 1
ATOM 1534 N N . ALA A 1 202 ? 4.859 -9.173 -21.099 1.00 98.19 202 ALA A N 1
ATOM 1535 C CA . ALA A 1 202 ? 4.234 -8.986 -22.395 1.00 98.19 202 ALA A CA 1
ATOM 1536 C C . ALA A 1 202 ? 2.704 -9.015 -22.265 1.00 98.19 202 ALA A C 1
ATOM 1538 O O . ALA A 1 202 ? 2.095 -9.987 -21.828 1.00 98.19 202 ALA A O 1
ATOM 1539 N N . VAL A 1 203 ? 2.066 -7.916 -22.671 1.00 98.06 203 VAL A N 1
ATOM 1540 C CA . VAL A 1 203 ? 0.614 -7.716 -22.500 1.00 98.06 203 VAL A CA 1
ATOM 1541 C C . VAL A 1 203 ? -0.148 -7.588 -23.819 1.00 98.06 203 VAL A C 1
ATOM 1543 O O . VAL A 1 203 ? -1.375 -7.504 -23.828 1.00 98.06 203 VAL A O 1
ATOM 1546 N N . ASP A 1 204 ? 0.569 -7.561 -24.943 1.00 98.00 204 ASP A N 1
ATOM 1547 C CA . ASP A 1 204 ? -0.012 -7.569 -26.285 1.00 98.00 204 ASP A CA 1
ATOM 1548 C C . ASP A 1 204 ? 0.948 -8.221 -27.286 1.00 98.00 204 ASP A C 1
ATOM 1550 O O . ASP A 1 204 ? 2.171 -8.062 -27.185 1.00 98.00 204 ASP A O 1
ATOM 1554 N N . TYR A 1 205 ? 0.389 -8.917 -28.277 1.00 97.12 205 TYR A N 1
ATOM 1555 C CA . TYR A 1 205 ? 1.133 -9.726 -29.238 1.00 97.12 205 TYR A CA 1
ATOM 1556 C C . TYR A 1 205 ? 0.629 -9.537 -30.674 1.00 97.12 205 TYR A C 1
ATOM 1558 O O . TYR A 1 205 ? -0.552 -9.329 -30.949 1.00 97.12 205 TYR A O 1
ATOM 1566 N N . SER A 1 206 ? 1.542 -9.684 -31.635 1.00 96.44 206 SER A N 1
ATOM 1567 C CA . SER A 1 206 ? 1.239 -9.826 -33.061 1.00 96.44 206 SER A CA 1
ATOM 1568 C C . SER A 1 206 ? 1.885 -11.108 -33.580 1.00 96.44 206 SER A C 1
ATOM 1570 O O . SER A 1 206 ? 3.101 -11.183 -33.796 1.00 96.44 206 SER A O 1
ATOM 1572 N N . GLY A 1 207 ? 1.069 -12.154 -33.733 1.00 94.69 207 GLY A N 1
ATOM 1573 C CA . GLY A 1 207 ? 1.583 -13.517 -33.864 1.00 94.69 207 GLY A CA 1
ATOM 1574 C C . GLY A 1 207 ? 2.303 -13.925 -32.577 1.00 94.69 207 GLY A C 1
ATOM 1575 O O . GLY A 1 207 ? 1.750 -13.763 -31.501 1.00 94.69 207 GLY A O 1
ATOM 1576 N N . ALA A 1 208 ? 3.541 -14.409 -32.688 1.00 94.88 208 ALA A N 1
ATOM 1577 C CA . ALA A 1 208 ? 4.369 -14.770 -31.531 1.00 94.88 208 ALA A CA 1
ATOM 1578 C C . ALA A 1 208 ? 5.194 -13.597 -30.960 1.00 94.88 208 ALA A C 1
ATOM 1580 O O . ALA A 1 208 ? 5.937 -13.778 -30.003 1.00 94.88 208 ALA A O 1
ATOM 1581 N N . ASN A 1 209 ? 5.138 -12.411 -31.573 1.00 96.69 209 ASN A N 1
ATOM 1582 C CA . ASN A 1 209 ? 5.967 -11.280 -31.162 1.00 96.69 209 ASN A CA 1
ATOM 1583 C C . ASN A 1 209 ? 5.215 -10.394 -30.170 1.00 96.69 209 ASN A C 1
ATOM 1585 O O . ASN A 1 209 ? 4.190 -9.824 -30.547 1.00 96.69 209 ASN A O 1
ATOM 1589 N N . ALA A 1 210 ? 5.773 -10.185 -28.980 1.00 97.50 210 ALA A N 1
ATOM 1590 C CA . ALA A 1 210 ? 5.307 -9.174 -28.042 1.00 97.50 210 ALA A CA 1
ATOM 1591 C C . ALA A 1 210 ? 5.417 -7.779 -28.680 1.00 97.50 210 ALA A C 1
ATOM 1593 O O . ALA A 1 210 ? 6.496 -7.344 -29.104 1.00 97.50 210 ALA A O 1
ATOM 1594 N N . THR A 1 211 ? 4.294 -7.073 -28.791 1.00 97.75 211 THR A N 1
ATOM 1595 C CA . THR A 1 211 ? 4.199 -5.715 -29.357 1.00 97.75 211 THR A CA 1
ATOM 1596 C C . THR A 1 211 ? 4.154 -4.644 -28.277 1.00 97.75 211 THR A C 1
ATOM 1598 O O . THR A 1 211 ? 4.622 -3.526 -28.522 1.00 97.75 211 THR A O 1
ATOM 1601 N N . LYS A 1 212 ? 3.645 -4.991 -27.091 1.00 98.25 212 LYS A N 1
ATOM 1602 C CA . LYS A 1 212 ? 3.537 -4.113 -25.928 1.00 98.25 212 LYS A CA 1
ATOM 1603 C C . LYS A 1 212 ? 3.990 -4.839 -24.668 1.00 98.25 212 LYS A C 1
ATOM 1605 O O . LYS A 1 212 ? 3.610 -5.985 -24.439 1.00 98.25 212 LYS A O 1
ATOM 1610 N N . LEU A 1 213 ? 4.762 -4.135 -23.848 1.00 98.38 213 LEU A N 1
ATOM 1611 C CA . LEU A 1 213 ? 5.260 -4.632 -22.575 1.00 98.38 213 LEU A CA 1
ATOM 1612 C C . LEU A 1 213 ? 4.804 -3.724 -21.426 1.00 98.38 213 LEU A C 1
ATOM 1614 O O . LEU A 1 213 ? 4.890 -2.500 -21.541 1.00 98.38 213 LEU A O 1
ATOM 1618 N N . LEU A 1 214 ? 4.350 -4.316 -20.326 1.00 98.44 214 LEU A N 1
ATOM 1619 C CA . LEU A 1 214 ? 4.057 -3.670 -19.050 1.00 98.44 214 LEU A CA 1
ATOM 1620 C C . LEU A 1 214 ? 5.340 -3.575 -18.224 1.00 98.44 214 LEU A C 1
ATOM 1622 O O . LEU A 1 214 ? 5.972 -4.590 -17.939 1.00 98.44 214 LEU A O 1
ATOM 1626 N N . VAL A 1 215 ? 5.713 -2.355 -17.833 1.00 97.62 215 VAL A N 1
ATOM 1627 C CA . VAL A 1 215 ? 6.971 -2.089 -17.113 1.00 97.62 215 VAL A CA 1
ATOM 1628 C C . VAL A 1 215 ? 6.759 -1.611 -15.677 1.00 97.62 215 VAL A C 1
ATOM 1630 O O . VAL A 1 215 ? 7.683 -1.703 -14.877 1.00 97.62 215 VAL A O 1
ATOM 1633 N N . ALA A 1 216 ? 5.571 -1.093 -15.341 1.00 97.38 216 ALA A N 1
ATOM 1634 C CA . ALA A 1 216 ? 5.221 -0.697 -13.977 1.00 97.38 216 ALA A CA 1
ATOM 1635 C C . ALA A 1 216 ? 3.701 -0.672 -13.750 1.00 97.38 216 ALA A C 1
ATOM 1637 O O . ALA A 1 216 ? 2.940 -0.236 -14.618 1.00 97.38 216 ALA A O 1
ATOM 1638 N N . GLY A 1 217 ? 3.271 -1.045 -12.541 1.00 96.75 217 GLY A N 1
ATOM 1639 C CA . GLY A 1 217 ? 1.883 -0.972 -12.059 1.00 96.75 217 GLY A CA 1
ATOM 1640 C C . GLY A 1 217 ? 1.406 0.417 -11.640 1.00 96.75 217 GLY A C 1
ATOM 1641 O O . GLY A 1 217 ? 0.383 0.544 -10.971 1.00 96.75 217 GLY A O 1
ATOM 1642 N N . HIS A 1 218 ? 2.163 1.450 -11.989 1.00 95.12 218 HIS A N 1
ATOM 1643 C CA . HIS A 1 218 ? 1.887 2.844 -11.679 1.00 95.12 218 HIS A CA 1
ATOM 1644 C C . HIS A 1 218 ? 2.424 3.740 -12.800 1.00 95.12 218 HIS A C 1
ATOM 1646 O O . HIS A 1 218 ? 3.159 3.301 -13.690 1.00 95.12 218 HIS A O 1
ATOM 1652 N N . GLU A 1 219 ? 2.086 5.023 -12.738 1.00 93.44 219 GLU A N 1
ATOM 1653 C CA . GLU A 1 219 ? 2.735 6.042 -13.557 1.00 93.44 219 GLU A CA 1
ATOM 1654 C C . GLU A 1 219 ? 4.188 6.246 -13.115 1.00 93.44 219 GLU A C 1
ATOM 1656 O O . GLU 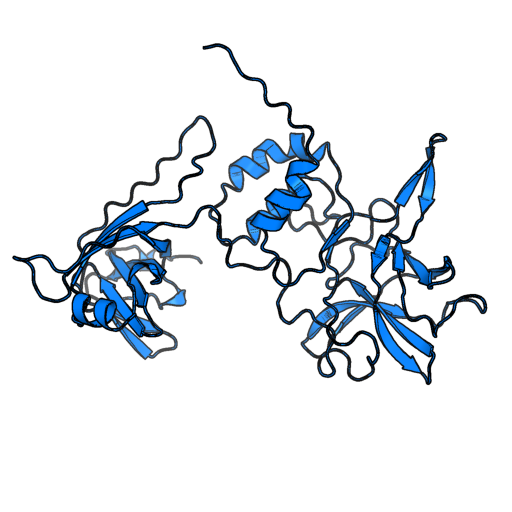A 1 219 ? 4.486 6.368 -11.923 1.00 93.44 219 GLU A O 1
ATOM 1661 N N . VAL A 1 220 ? 5.100 6.250 -14.082 1.00 91.94 220 VAL A N 1
ATOM 1662 C CA . VAL A 1 220 ? 6.532 6.451 -13.848 1.00 91.94 220 VAL A CA 1
ATOM 1663 C C . VAL A 1 220 ? 6.874 7.939 -13.813 1.00 91.94 220 VAL A C 1
ATOM 1665 O O . VAL A 1 220 ? 6.370 8.736 -14.605 1.00 91.94 220 VAL A O 1
ATOM 1668 N N . VAL A 1 221 ? 7.764 8.333 -12.901 1.00 84.06 221 VAL A N 1
ATOM 1669 C CA . VAL A 1 221 ? 8.192 9.732 -12.786 1.00 84.06 221 VAL A CA 1
ATOM 1670 C C . VAL A 1 221 ? 9.118 10.113 -13.937 1.00 84.06 221 VAL A C 1
ATOM 1672 O O . VAL A 1 221 ? 10.234 9.596 -14.070 1.00 84.06 221 VAL A O 1
ATOM 1675 N N . GLY A 1 222 ? 8.682 11.121 -14.693 1.00 69.19 222 GLY A N 1
ATOM 1676 C CA . GLY A 1 222 ? 9.454 11.771 -15.747 1.00 69.19 222 GLY A CA 1
ATOM 1677 C C . GLY A 1 222 ? 9.423 11.030 -17.085 1.00 69.19 222 GLY A C 1
ATOM 1678 O O . GLY A 1 222 ? 9.004 9.883 -17.185 1.00 69.19 222 GLY A O 1
ATOM 1679 N N . ALA A 1 223 ? 9.915 11.690 -18.138 1.00 63.56 223 ALA A N 1
ATOM 1680 C CA . ALA A 1 223 ? 10.136 11.079 -19.452 1.00 63.56 223 ALA A CA 1
ATOM 1681 C C . ALA A 1 223 ? 11.380 10.166 -19.430 1.00 63.56 223 ALA A C 1
ATOM 1683 O O . ALA A 1 223 ? 12.349 10.391 -20.158 1.00 63.56 223 ALA A O 1
ATOM 1684 N N . ALA A 1 224 ? 11.392 9.183 -18.528 1.00 75.06 224 ALA A N 1
ATOM 1685 C CA . ALA A 1 224 ? 12.512 8.277 -18.335 1.00 75.06 224 ALA A CA 1
ATOM 1686 C C . ALA A 1 224 ? 12.744 7.466 -19.617 1.00 75.06 224 ALA A C 1
ATOM 1688 O O . ALA A 1 224 ? 11.840 6.805 -20.114 1.00 75.06 224 ALA A O 1
ATOM 1689 N N . VAL A 1 225 ? 13.955 7.520 -20.171 1.00 92.19 225 VAL A N 1
ATOM 1690 C CA . VAL A 1 225 ? 14.356 6.638 -21.275 1.00 92.19 225 VAL A CA 1
ATOM 1691 C C . VAL A 1 225 ? 14.913 5.359 -20.660 1.00 92.19 225 VAL A C 1
ATOM 1693 O O . VAL A 1 225 ? 16.090 5.298 -20.313 1.00 92.19 225 VAL A O 1
ATOM 1696 N N . ILE A 1 226 ? 14.063 4.356 -20.473 1.00 94.94 226 ILE A N 1
ATOM 1697 C CA . ILE A 1 226 ? 14.448 3.084 -19.856 1.00 94.94 226 ILE A CA 1
ATOM 1698 C C . ILE A 1 226 ? 15.116 2.166 -20.876 1.00 94.94 226 ILE A C 1
ATOM 1700 O O . ILE A 1 226 ? 14.954 2.341 -22.084 1.00 94.94 226 ILE A O 1
ATOM 1704 N N . THR A 1 227 ? 15.878 1.188 -20.390 1.00 96.56 227 THR A N 1
ATOM 1705 C CA . THR A 1 227 ? 16.462 0.135 -21.231 1.00 96.56 227 THR A CA 1
ATOM 1706 C C . THR A 1 227 ? 15.707 -1.163 -20.998 1.00 96.56 227 THR A C 1
ATOM 1708 O O . THR A 1 227 ? 15.610 -1.604 -19.856 1.00 96.56 227 THR A O 1
ATOM 1711 N N . ILE A 1 228 ? 15.193 -1.764 -22.068 1.00 97.69 228 ILE A N 1
ATOM 1712 C CA . ILE A 1 228 ? 14.530 -3.070 -22.040 1.00 97.69 228 ILE A CA 1
ATOM 1713 C C . ILE A 1 228 ? 15.493 -4.121 -22.568 1.00 97.69 228 ILE A C 1
ATOM 1715 O O . ILE A 1 228 ? 16.118 -3.899 -23.604 1.00 97.69 228 ILE A O 1
ATOM 1719 N N . PHE A 1 229 ? 15.579 -5.249 -21.876 1.00 98.12 229 PHE A N 1
ATOM 1720 C CA . PHE A 1 229 ? 16.389 -6.412 -22.214 1.00 98.12 229 PHE A CA 1
ATOM 1721 C C . PHE A 1 229 ? 15.482 -7.611 -22.499 1.00 98.12 229 PHE A C 1
ATOM 1723 O O . PHE A 1 229 ? 14.451 -7.768 -21.844 1.00 98.12 229 PHE A O 1
ATOM 1730 N N . ASP A 1 230 ? 15.872 -8.437 -23.464 1.00 98.00 230 ASP A N 1
ATOM 1731 C CA . ASP A 1 230 ? 15.328 -9.786 -23.648 1.00 98.00 230 ASP A CA 1
ATOM 1732 C C . ASP A 1 230 ? 16.150 -10.836 -22.874 1.00 98.00 230 ASP A C 1
ATOM 1734 O O . ASP A 1 230 ? 17.133 -10.502 -22.205 1.00 98.00 230 ASP A O 1
ATOM 1738 N N . GLU A 1 231 ? 15.756 -12.110 -22.979 1.00 96.19 231 GLU A N 1
ATOM 1739 C CA . GLU A 1 231 ? 16.430 -13.263 -22.356 1.00 96.19 231 GLU A CA 1
ATOM 1740 C C . GLU A 1 231 ? 17.915 -13.411 -22.743 1.00 96.19 231 GLU A C 1
ATOM 1742 O O . GLU A 1 231 ? 18.722 -13.907 -21.956 1.00 96.19 231 GLU A O 1
ATOM 1747 N N . ASP A 1 232 ? 18.301 -12.960 -23.942 1.00 96.12 232 ASP A N 1
ATOM 1748 C CA . ASP A 1 232 ? 19.668 -13.066 -24.464 1.00 96.12 232 ASP A CA 1
ATOM 1749 C C . ASP A 1 232 ? 20.529 -11.853 -24.066 1.00 96.12 232 ASP A C 1
ATOM 1751 O O . ASP A 1 232 ? 21.730 -11.799 -24.360 1.00 96.12 232 ASP A O 1
ATOM 1755 N N . GLY A 1 233 ? 19.925 -10.855 -23.415 1.00 95.25 233 GLY A N 1
ATOM 1756 C CA . GLY A 1 233 ? 20.558 -9.598 -23.040 1.00 95.25 233 GLY A CA 1
ATOM 1757 C C . GLY A 1 233 ? 20.670 -8.586 -24.182 1.00 95.25 233 GLY A C 1
ATOM 1758 O O . GLY A 1 233 ? 21.319 -7.549 -24.000 1.00 95.25 233 GLY A O 1
ATOM 1759 N N . ALA A 1 234 ? 20.053 -8.834 -25.342 1.00 97.12 234 ALA A N 1
ATOM 1760 C CA . ALA A 1 234 ? 19.899 -7.792 -26.346 1.00 97.12 234 ALA A CA 1
ATOM 1761 C C . ALA A 1 234 ? 18.904 -6.748 -25.830 1.00 97.12 234 ALA A C 1
ATOM 1763 O O . ALA A 1 234 ? 17.949 -7.057 -25.119 1.00 97.12 234 ALA A O 1
ATOM 1764 N N . SER A 1 235 ? 19.147 -5.479 -26.157 1.00 96.88 235 SER A N 1
ATOM 1765 C CA . SER A 1 235 ? 18.391 -4.388 -25.558 1.00 96.88 235 SER A CA 1
ATOM 1766 C C . SER A 1 235 ? 18.094 -3.245 -26.508 1.00 96.88 235 SER A C 1
ATOM 1768 O O . SER A 1 235 ? 18.713 -3.082 -27.562 1.00 96.88 235 SER A O 1
ATOM 1770 N N . PHE A 1 236 ? 17.112 -2.441 -26.119 1.00 97.06 236 PHE A N 1
ATOM 1771 C CA . PHE A 1 236 ? 16.795 -1.171 -26.754 1.00 97.06 236 PHE A CA 1
ATOM 1772 C C . PHE A 1 236 ? 16.325 -0.168 -25.701 1.00 97.06 236 PHE A C 1
ATOM 1774 O O . PHE A 1 236 ? 15.915 -0.543 -24.601 1.00 97.06 236 PHE A O 1
ATOM 1781 N N . THR A 1 237 ? 16.401 1.118 -26.034 1.00 95.88 237 THR A N 1
ATOM 1782 C CA . THR A 1 237 ? 15.934 2.195 -25.162 1.00 95.88 237 THR A CA 1
ATOM 1783 C C . THR A 1 237 ? 14.595 2.743 -25.630 1.00 95.88 237 THR A C 1
ATOM 1785 O O . THR A 1 237 ? 14.335 2.855 -26.829 1.00 95.88 237 THR A O 1
ATOM 1788 N N . VAL A 1 238 ? 13.727 3.078 -24.680 1.00 96.38 238 VAL A N 1
ATOM 1789 C CA . VAL A 1 238 ? 12.359 3.527 -24.959 1.00 96.38 238 VAL A CA 1
ATOM 1790 C C . VAL A 1 238 ? 11.822 4.360 -23.798 1.00 96.38 238 VAL A C 1
ATOM 1792 O O . VAL A 1 238 ? 12.226 4.177 -22.653 1.00 96.38 238 VAL A O 1
ATOM 1795 N N . THR A 1 239 ? 10.921 5.296 -24.089 1.00 95.81 239 THR A N 1
ATOM 1796 C CA . THR A 1 239 ? 10.206 6.063 -23.064 1.00 95.81 239 THR A CA 1
ATOM 1797 C C . THR A 1 239 ? 8.872 5.382 -22.757 1.00 95.81 239 THR A C 1
ATOM 1799 O O . THR A 1 239 ? 8.096 5.187 -23.697 1.00 95.81 239 THR A O 1
ATOM 1802 N N . PRO A 1 240 ? 8.585 5.025 -21.492 1.00 95.88 240 PRO A N 1
ATOM 1803 C CA . PRO A 1 240 ? 7.287 4.493 -21.110 1.00 95.88 240 PRO A CA 1
ATOM 1804 C C . PRO A 1 240 ? 6.162 5.493 -21.348 1.00 95.88 240 PRO A C 1
ATOM 1806 O O . PRO A 1 240 ? 6.343 6.707 -21.236 1.00 95.88 240 PRO A O 1
ATOM 1809 N N . THR A 1 241 ? 4.987 4.963 -21.648 1.00 95.50 241 THR A N 1
ATOM 1810 C CA . THR A 1 241 ? 3.746 5.720 -21.779 1.00 95.50 241 THR A CA 1
ATOM 1811 C C . THR A 1 241 ? 2.757 5.271 -20.719 1.00 95.50 241 THR A C 1
ATOM 1813 O O . THR A 1 241 ? 2.577 4.069 -20.522 1.00 95.50 241 THR A O 1
ATOM 1816 N N . SER A 1 242 ? 2.096 6.230 -20.069 1.00 94.94 242 SER A N 1
ATOM 1817 C CA . SER A 1 242 ? 1.006 5.946 -19.138 1.00 94.94 242 SER A CA 1
ATOM 1818 C C . SER A 1 242 ? -0.262 5.573 -19.911 1.00 94.94 242 SER A C 1
ATOM 1820 O O . SER A 1 242 ? -0.697 6.318 -20.793 1.00 94.94 242 SER A O 1
ATOM 1822 N N . GLU A 1 243 ? -0.890 4.455 -19.565 1.00 96.31 243 GLU A N 1
ATOM 1823 C CA . GLU A 1 243 ? -2.209 4.076 -20.078 1.00 96.31 243 GLU A CA 1
ATOM 1824 C C . GLU A 1 243 ? -3.063 3.425 -18.988 1.00 96.31 243 GLU A C 1
ATOM 1826 O O . GLU A 1 243 ? -2.584 3.167 -17.885 1.00 96.31 243 GLU A O 1
ATOM 1831 N N . ARG A 1 244 ? -4.350 3.210 -19.273 1.00 97.56 244 ARG A N 1
ATOM 1832 C CA . ARG A 1 244 ? -5.250 2.508 -18.356 1.00 97.56 244 ARG A CA 1
ATOM 1833 C C . ARG A 1 244 ? -5.442 1.068 -18.807 1.00 97.56 244 ARG A C 1
ATOM 1835 O O . ARG A 1 244 ? -5.680 0.844 -19.991 1.00 97.56 244 ARG A O 1
ATOM 1842 N N . ASP A 1 245 ? -5.367 0.132 -17.869 1.00 97.06 245 ASP A N 1
ATOM 1843 C CA . ASP A 1 245 ? -5.718 -1.267 -18.122 1.00 97.06 245 ASP A CA 1
ATOM 1844 C C . ASP A 1 245 ? -7.244 -1.464 -18.239 1.00 97.06 245 ASP A C 1
ATOM 1846 O O . ASP A 1 245 ? -8.028 -0.516 -18.111 1.00 97.06 245 ASP A O 1
ATOM 1850 N N . GLY A 1 246 ? -7.683 -2.704 -18.473 1.00 94.62 246 GLY A N 1
ATOM 1851 C CA . GLY A 1 246 ? -9.107 -3.039 -18.590 1.00 94.62 246 GLY A CA 1
ATOM 1852 C C . GLY A 1 246 ? -9.962 -2.788 -17.336 1.00 94.62 246 GLY A C 1
ATOM 1853 O O . GLY A 1 246 ? -11.185 -2.727 -17.452 1.00 94.62 246 GLY A O 1
ATOM 1854 N N . LEU A 1 247 ? -9.352 -2.584 -16.160 1.00 92.56 247 LEU A N 1
ATOM 1855 C CA . LEU A 1 247 ? -10.036 -2.186 -14.919 1.00 92.56 247 LEU A CA 1
ATOM 1856 C C . LEU A 1 247 ? -9.928 -0.674 -14.645 1.00 92.56 247 LEU A C 1
ATOM 1858 O O . LEU A 1 247 ? -10.458 -0.173 -13.654 1.00 92.56 247 LEU A O 1
ATOM 1862 N N . GLY A 1 248 ? -9.271 0.079 -15.531 1.00 93.31 248 GLY A N 1
ATOM 1863 C CA . GLY A 1 248 ? -9.097 1.522 -15.421 1.00 93.31 248 GLY A CA 1
ATOM 1864 C C . GLY A 1 248 ? -7.887 1.957 -14.588 1.00 93.31 248 GLY A C 1
ATOM 1865 O O . GLY A 1 248 ? -7.719 3.166 -14.381 1.00 93.31 248 GLY A O 1
ATOM 1866 N N . ARG A 1 249 ? -7.029 1.036 -14.128 1.00 93.12 249 ARG A N 1
ATOM 1867 C CA . ARG A 1 249 ? -5.816 1.360 -13.361 1.00 93.12 249 ARG A CA 1
ATOM 1868 C C . ARG A 1 249 ? -4.778 2.008 -14.265 1.00 93.12 249 ARG A C 1
ATOM 1870 O O . ARG A 1 249 ? -4.528 1.529 -15.363 1.00 93.12 249 ARG A O 1
ATOM 1877 N N . LEU A 1 250 ? -4.155 3.081 -13.783 1.00 95.44 250 LEU A N 1
ATOM 1878 C CA . LEU A 1 250 ? -3.054 3.736 -14.484 1.00 95.44 250 LEU A CA 1
ATOM 1879 C C . LEU A 1 250 ? -1.771 2.905 -14.345 1.00 95.44 250 LEU A C 1
ATOM 1881 O O . LEU A 1 250 ? -1.322 2.648 -13.231 1.00 95.44 250 LEU A O 1
ATOM 1885 N N . VAL A 1 251 ? -1.189 2.518 -15.473 1.00 97.06 251 VAL A N 1
ATOM 1886 C CA . VAL A 1 251 ? 0.034 1.714 -15.571 1.00 97.06 251 VAL A CA 1
ATOM 1887 C C . VAL A 1 251 ? 1.011 2.347 -16.556 1.00 97.06 251 VAL A C 1
ATOM 1889 O O . VAL A 1 251 ? 0.624 3.227 -17.325 1.00 97.06 251 VAL A O 1
ATOM 1892 N N . SER A 1 252 ? 2.253 1.864 -16.582 1.00 97.38 252 SER A N 1
ATOM 1893 C CA . SER A 1 252 ? 3.241 2.273 -17.584 1.00 97.38 252 SER A CA 1
ATOM 1894 C C . SER A 1 252 ? 3.617 1.121 -18.507 1.00 97.38 252 SER A C 1
ATOM 1896 O O . SER A 1 252 ? 4.000 0.040 -18.050 1.00 97.38 252 SER A O 1
ATOM 1898 N N . THR A 1 253 ? 3.552 1.371 -19.815 1.00 97.62 253 THR A N 1
ATOM 1899 C CA . THR A 1 253 ? 3.858 0.391 -20.865 1.00 97.62 253 THR A CA 1
ATOM 1900 C C . THR A 1 253 ? 4.850 0.937 -21.889 1.00 97.62 253 THR A C 1
ATOM 1902 O O . THR A 1 253 ? 5.102 2.140 -21.965 1.00 97.62 253 THR A O 1
ATOM 1905 N N . VAL A 1 254 ? 5.444 0.046 -22.683 1.00 97.50 254 VAL A N 1
ATOM 1906 C CA . VAL A 1 254 ? 6.332 0.382 -23.804 1.00 97.50 254 VAL A CA 1
ATOM 1907 C C . VAL A 1 254 ? 5.962 -0.425 -25.043 1.00 97.50 254 VAL A C 1
ATOM 1909 O O . VAL A 1 254 ? 5.530 -1.573 -24.950 1.00 97.50 254 VAL A O 1
ATOM 1912 N N . LEU A 1 255 ? 6.172 0.158 -26.224 1.00 97.88 255 LEU A N 1
ATOM 1913 C CA . LEU A 1 255 ? 6.011 -0.540 -27.500 1.00 97.88 255 LEU A CA 1
ATOM 1914 C C . LEU A 1 255 ? 7.351 -1.101 -27.980 1.00 97.88 255 LEU A C 1
ATOM 1916 O O . LEU A 1 255 ? 8.365 -0.405 -27.980 1.00 97.88 255 LEU A O 1
ATOM 1920 N N . THR A 1 256 ? 7.348 -2.332 -28.489 1.00 97.25 256 THR A N 1
ATOM 1921 C CA . THR A 1 256 ? 8.560 -2.984 -29.021 1.00 97.25 256 THR A CA 1
ATOM 1922 C C . THR A 1 256 ? 8.840 -2.625 -30.484 1.00 97.25 256 THR A C 1
ATOM 1924 O O . THR A 1 256 ? 9.785 -3.130 -31.091 1.00 97.25 256 THR A O 1
ATOM 1927 N N . SER A 1 257 ? 8.031 -1.763 -31.108 1.00 94.44 257 SER A N 1
ATOM 1928 C CA . SER A 1 257 ? 8.186 -1.369 -32.517 1.00 94.44 257 SER A CA 1
ATOM 1929 C C . SER A 1 257 ? 9.531 -0.694 -32.811 1.00 94.44 257 SER A C 1
ATOM 1931 O O . SER A 1 257 ? 10.041 -0.842 -33.919 1.00 94.44 257 SER A O 1
ATOM 1933 N N . GLY A 1 258 ? 10.126 -0.023 -31.818 1.00 89.31 258 GLY A N 1
ATOM 1934 C CA . GLY A 1 258 ? 11.460 0.581 -31.902 1.00 89.31 258 GLY A CA 1
ATOM 1935 C C . GLY A 1 258 ? 12.630 -0.380 -31.660 1.00 89.31 258 GLY A C 1
ATOM 1936 O O . GLY A 1 258 ? 13.780 0.027 -31.811 1.00 89.31 258 GLY A O 1
ATOM 1937 N N . ALA A 1 259 ? 12.369 -1.637 -31.288 1.00 94.81 259 ALA A N 1
ATOM 1938 C CA . ALA A 1 259 ? 13.420 -2.609 -31.013 1.00 94.81 259 ALA A CA 1
ATOM 1939 C C . ALA A 1 259 ? 14.116 -3.072 -32.308 1.00 94.81 259 ALA A C 1
ATOM 1941 O O . ALA A 1 259 ? 13.463 -3.346 -33.320 1.00 94.81 259 ALA A O 1
ATOM 1942 N N . GLY A 1 260 ? 15.449 -3.164 -32.272 1.00 93.25 260 GLY A N 1
ATOM 1943 C CA . GLY A 1 260 ? 16.263 -3.629 -33.398 1.00 93.25 260 GLY A CA 1
ATOM 1944 C C . GLY A 1 260 ? 16.096 -5.125 -33.688 1.00 93.25 260 GLY A C 1
ATOM 1945 O O . GLY A 1 260 ? 15.552 -5.871 -32.882 1.00 93.25 260 GLY A O 1
ATOM 1946 N N . ALA A 1 261 ? 16.613 -5.587 -34.831 1.00 93.88 261 ALA A N 1
ATOM 1947 C CA . ALA A 1 261 ? 16.460 -6.980 -35.277 1.00 93.88 261 ALA A CA 1
ATOM 1948 C C . ALA A 1 261 ? 17.123 -8.027 -34.358 1.00 93.88 261 ALA A C 1
ATOM 1950 O O . ALA A 1 261 ? 16.784 -9.202 -34.443 1.00 93.88 261 ALA A O 1
ATOM 1951 N N . SER A 1 262 ? 18.071 -7.617 -33.511 1.00 95.81 262 SER A N 1
ATOM 1952 C CA . SER A 1 262 ? 18.703 -8.488 -32.516 1.00 95.81 262 SER A CA 1
ATOM 1953 C C . SER A 1 262 ? 17.849 -8.709 -31.268 1.00 95.81 262 SER A C 1
ATOM 1955 O O . SER A 1 262 ? 18.157 -9.620 -30.516 1.00 95.81 262 SER A O 1
ATOM 1957 N N . PHE A 1 263 ? 16.826 -7.881 -31.035 1.00 97.69 263 PHE A N 1
ATOM 1958 C CA . PHE A 1 263 ? 15.940 -8.001 -29.88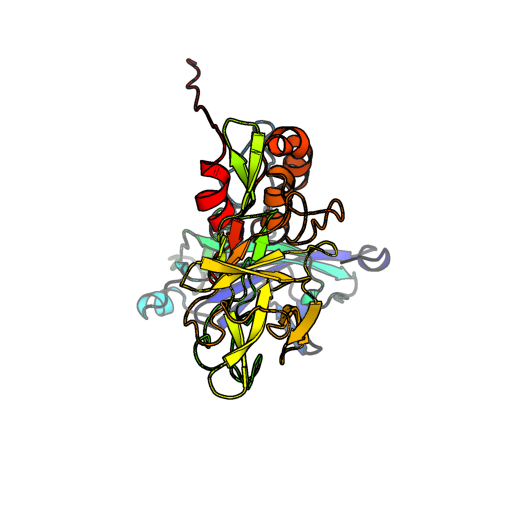2 1.00 97.69 263 PHE A CA 1
ATOM 1959 C C . PHE A 1 263 ? 14.846 -9.037 -30.160 1.00 97.69 263 PHE A C 1
ATOM 1961 O O . PHE A 1 263 ? 14.037 -8.882 -31.084 1.00 97.69 263 PHE A O 1
ATOM 1968 N N . LYS A 1 264 ? 14.802 -10.092 -29.351 1.00 97.44 264 LYS A N 1
ATOM 1969 C CA . LYS A 1 264 ? 13.849 -11.192 -29.462 1.00 97.44 264 LYS A CA 1
ATOM 1970 C C . LYS A 1 264 ? 12.502 -10.809 -28.862 1.00 97.44 264 LYS A C 1
ATOM 1972 O O . LYS A 1 264 ? 12.238 -10.977 -27.679 1.00 97.44 264 LYS A O 1
ATOM 1977 N N . LYS A 1 265 ? 11.576 -10.387 -29.719 1.00 96.94 265 LYS A N 1
ATOM 1978 C CA . LYS A 1 265 ? 10.179 -10.132 -29.318 1.00 96.94 265 LYS A CA 1
ATOM 1979 C C . LYS A 1 265 ? 9.407 -11.400 -28.938 1.00 96.94 265 LYS A C 1
ATOM 1981 O O . LYS A 1 265 ? 8.304 -11.288 -28.428 1.00 96.94 265 LYS A O 1
ATOM 1986 N N . THR A 1 266 ? 9.962 -12.575 -29.217 1.00 96.94 266 THR A N 1
ATOM 1987 C CA . THR A 1 266 ? 9.410 -13.886 -28.847 1.00 96.94 266 THR A CA 1
ATOM 1988 C C . THR A 1 266 ? 10.018 -14.430 -27.548 1.00 96.94 266 THR A C 1
ATOM 1990 O O . THR A 1 266 ? 9.896 -15.624 -27.296 1.00 96.94 266 THR A O 1
ATOM 1993 N N . SER A 1 267 ? 10.777 -13.611 -26.809 1.00 95.56 267 SER A N 1
ATOM 1994 C CA . SER A 1 267 ? 11.385 -13.998 -25.529 1.00 95.56 267 SER A CA 1
ATOM 1995 C C . SER A 1 267 ? 10.306 -14.389 -24.521 1.00 95.56 267 SER A C 1
ATOM 1997 O O . SER A 1 267 ? 9.240 -13.772 -24.513 1.00 95.56 267 SER A O 1
ATOM 1999 N N . SER A 1 268 ? 10.592 -15.375 -23.667 1.00 94.19 268 SER A N 1
ATOM 2000 C CA . SER A 1 268 ? 9.705 -15.722 -22.549 1.00 94.19 268 SER A CA 1
ATOM 2001 C C . SER A 1 268 ? 9.837 -14.761 -21.372 1.00 94.19 268 SER A C 1
ATOM 2003 O O . SER A 1 268 ? 8.941 -14.689 -20.544 1.00 94.19 268 SER A O 1
ATOM 2005 N N . GLU A 1 269 ? 10.958 -14.044 -21.277 1.00 96.38 269 GLU A N 1
ATOM 2006 C CA . GLU A 1 269 ? 11.236 -13.121 -20.179 1.00 96.38 269 GLU A CA 1
ATOM 2007 C C . GLU A 1 269 ? 11.775 -11.796 -20.719 1.00 96.38 269 GLU A C 1
ATOM 2009 O O . GLU A 1 269 ? 12.569 -11.755 -21.668 1.00 96.38 269 GLU A O 1
ATOM 2014 N N . PHE A 1 270 ? 11.351 -10.700 -20.098 1.00 98.12 270 PHE A N 1
ATOM 2015 C CA . PHE A 1 270 ? 11.869 -9.368 -20.363 1.00 98.12 270 PHE A CA 1
ATOM 2016 C C . PHE A 1 270 ? 12.228 -8.686 -19.050 1.00 98.12 270 PHE A C 1
ATOM 2018 O O . PHE A 1 270 ? 11.619 -8.923 -18.006 1.00 98.12 270 PHE A O 1
ATOM 2025 N N . TYR A 1 271 ? 13.195 -7.777 -19.120 1.00 98.19 271 TYR A N 1
ATOM 2026 C CA . TYR A 1 271 ? 13.625 -7.007 -17.962 1.00 98.19 271 TYR A CA 1
ATOM 2027 C C . TYR A 1 271 ? 13.822 -5.544 -18.317 1.00 98.19 271 TYR A C 1
ATOM 2029 O O . TYR A 1 271 ? 14.236 -5.205 -19.426 1.00 98.19 271 TYR A O 1
ATOM 2037 N N . ALA A 1 272 ? 13.593 -4.666 -17.349 1.00 97.25 272 ALA A N 1
ATOM 2038 C CA . ALA A 1 272 ? 13.882 -3.249 -17.464 1.00 97.25 272 ALA A CA 1
ATOM 2039 C C . ALA A 1 272 ? 15.043 -2.849 -16.559 1.00 97.25 272 ALA A C 1
ATOM 2041 O O . ALA A 1 272 ? 15.315 -3.442 -15.509 1.00 97.25 272 ALA A O 1
ATOM 2042 N N . ALA A 1 273 ? 15.711 -1.790 -16.987 1.00 96.12 273 ALA A N 1
ATOM 2043 C CA . ALA A 1 273 ? 16.640 -1.040 -16.178 1.00 96.12 273 ALA A CA 1
ATOM 2044 C C . ALA A 1 273 ? 16.368 0.452 -16.330 1.00 96.12 273 ALA A C 1
ATOM 2046 O O . ALA A 1 273 ? 16.098 0.960 -17.427 1.00 96.12 273 ALA A O 1
ATOM 2047 N N . TRP A 1 274 ? 16.468 1.152 -15.211 1.00 94.25 274 TRP A N 1
ATOM 2048 C CA . TRP A 1 274 ? 15.939 2.492 -15.052 1.00 94.25 274 TRP A CA 1
ATOM 2049 C C . TRP A 1 274 ? 17.085 3.495 -14.931 1.00 94.25 274 TRP A C 1
ATOM 2051 O O . TRP A 1 274 ? 18.059 3.226 -14.215 1.00 94.25 274 TRP A O 1
ATOM 2061 N N . PRO A 1 275 ? 17.014 4.650 -15.616 1.00 90.88 275 PRO A N 1
ATOM 2062 C CA . PRO A 1 275 ? 18.064 5.651 -15.532 1.00 90.88 275 PRO A CA 1
ATOM 2063 C C . PRO A 1 275 ? 18.106 6.275 -14.144 1.00 90.88 275 PRO A C 1
ATOM 2065 O O . PRO A 1 275 ? 17.068 6.510 -13.524 1.00 90.88 275 PRO A O 1
ATOM 2068 N N . ALA A 1 276 ? 19.312 6.613 -13.693 1.00 87.19 276 ALA A N 1
ATOM 2069 C CA . ALA A 1 276 ? 19.529 7.242 -12.400 1.00 87.19 276 ALA A CA 1
ATOM 2070 C C . ALA A 1 276 ? 18.630 8.476 -12.181 1.00 87.19 276 ALA A C 1
ATOM 2072 O O . ALA A 1 276 ? 18.623 9.408 -12.985 1.00 87.19 276 ALA A O 1
ATOM 2073 N N . ASN A 1 277 ? 17.949 8.503 -11.033 1.00 84.50 277 ASN A N 1
ATOM 2074 C CA . ASN A 1 277 ? 17.039 9.566 -10.592 1.00 84.50 277 ASN A CA 1
ATOM 2075 C C . ASN A 1 277 ? 15.794 9.756 -11.483 1.00 84.50 277 ASN A C 1
ATOM 2077 O O . ASN A 1 277 ? 15.273 10.865 -11.584 1.00 84.50 277 ASN A O 1
ATOM 2081 N N . SER A 1 278 ? 15.300 8.688 -12.112 1.00 87.12 278 SER A N 1
ATOM 2082 C CA . SER A 1 278 ? 14.027 8.701 -12.845 1.00 87.12 278 SER A CA 1
ATOM 2083 C C . SER A 1 278 ? 13.342 7.332 -12.845 1.00 87.12 278 SER A C 1
ATOM 2085 O O . SER A 1 278 ? 13.966 6.330 -12.485 1.00 87.12 278 SER A O 1
ATOM 2087 N N . GLY A 1 279 ? 12.078 7.293 -13.275 1.00 83.69 279 GLY A N 1
ATOM 2088 C CA . GLY A 1 279 ? 11.413 6.062 -13.696 1.00 83.69 279 GLY A CA 1
ATOM 2089 C C . GLY A 1 279 ? 10.666 5.264 -12.624 1.00 83.69 279 GLY A C 1
ATOM 2090 O O . GLY A 1 279 ? 9.732 4.555 -12.961 1.00 83.69 279 GLY A O 1
ATOM 2091 N N . GLY A 1 280 ? 10.998 5.399 -11.344 1.00 91.62 280 GLY A N 1
ATOM 2092 C CA . GLY A 1 280 ? 10.185 4.824 -10.265 1.00 91.62 280 GLY A CA 1
ATOM 2093 C C . GLY A 1 280 ? 8.894 5.602 -9.991 1.00 91.62 280 GLY A C 1
ATOM 2094 O O . GLY A 1 280 ? 8.561 6.567 -10.686 1.00 91.62 280 GLY A O 1
ATOM 2095 N N . ILE A 1 281 ? 8.166 5.173 -8.961 1.00 94.81 281 ILE A N 1
ATOM 2096 C CA . ILE A 1 281 ? 6.928 5.807 -8.497 1.00 94.81 281 ILE A CA 1
ATOM 2097 C C . ILE A 1 281 ? 7.179 7.213 -7.934 1.00 94.81 281 ILE A C 1
ATOM 2099 O O . ILE A 1 281 ? 8.245 7.516 -7.385 1.00 94.81 281 ILE A O 1
ATOM 2103 N N . THR A 1 282 ? 6.173 8.078 -8.063 1.00 94.31 282 THR A N 1
ATOM 2104 C CA . THR A 1 282 ? 6.186 9.424 -7.488 1.00 94.31 282 THR A CA 1
ATOM 2105 C C . THR A 1 282 ? 6.130 9.363 -5.972 1.00 94.31 282 THR A C 1
ATOM 2107 O O . THR A 1 282 ? 5.246 8.730 -5.395 1.00 94.31 282 THR A O 1
ATOM 2110 N N . ASP A 1 283 ? 7.047 10.073 -5.327 1.00 94.19 283 ASP A N 1
ATOM 2111 C CA . ASP A 1 283 ? 6.978 10.341 -3.902 1.00 94.19 283 ASP A CA 1
ATOM 2112 C C . ASP A 1 283 ? 5.809 11.303 -3.624 1.00 94.19 283 ASP A C 1
ATOM 2114 O O . ASP A 1 283 ? 5.844 12.451 -4.083 1.00 94.19 283 ASP A O 1
ATOM 2118 N N . PRO A 1 284 ? 4.777 10.886 -2.868 1.00 88.75 284 PRO A N 1
ATOM 2119 C CA . PRO A 1 284 ? 3.643 11.750 -2.556 1.00 88.75 284 PRO A CA 1
ATOM 2120 C C . PRO A 1 284 ? 4.017 12.951 -1.674 1.00 88.75 284 PRO A C 1
ATOM 2122 O O . PRO A 1 284 ? 3.264 13.921 -1.631 1.00 88.75 284 PRO A O 1
ATOM 2125 N N . LEU A 1 285 ? 5.154 12.911 -0.969 1.00 88.06 285 LEU A N 1
ATOM 2126 C CA . LEU A 1 285 ? 5.589 13.976 -0.063 1.00 88.06 285 LEU A CA 1
ATOM 2127 C C . LEU A 1 285 ? 6.337 15.088 -0.796 1.00 88.06 285 LEU A C 1
ATOM 2129 O O . LEU A 1 285 ? 6.167 16.264 -0.475 1.00 88.06 285 LEU A O 1
ATOM 2133 N N . THR A 1 286 ? 7.204 14.723 -1.741 1.00 90.19 286 THR A N 1
ATOM 2134 C C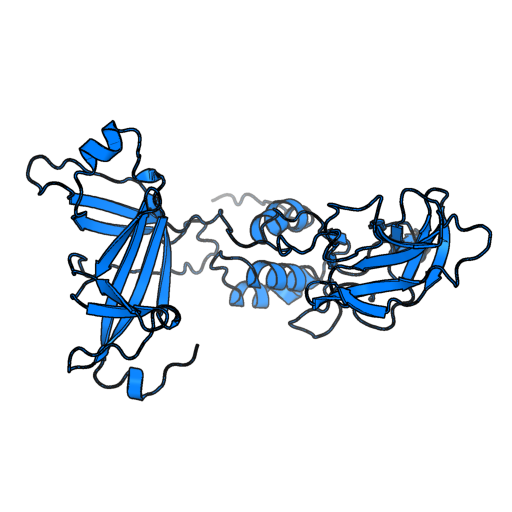A . THR A 1 286 ? 8.069 15.681 -2.449 1.00 90.19 286 THR A CA 1
ATOM 2135 C C . THR A 1 286 ? 7.628 15.952 -3.886 1.00 90.19 286 THR A C 1
ATOM 2137 O O . THR A 1 286 ? 8.078 16.930 -4.482 1.00 90.19 286 THR A O 1
ATOM 2140 N N . GLY A 1 287 ? 6.772 15.100 -4.459 1.00 90.12 287 GLY A N 1
ATOM 2141 C CA . GLY A 1 287 ? 6.429 15.101 -5.884 1.00 90.12 287 GLY A CA 1
ATOM 2142 C C . GLY A 1 287 ? 7.570 14.626 -6.794 1.00 90.12 287 GLY A C 1
ATOM 2143 O O . GLY A 1 287 ? 7.432 14.663 -8.016 1.00 90.12 287 GLY A O 1
ATOM 2144 N N . GLY A 1 288 ? 8.707 14.224 -6.216 1.00 91.75 288 GLY A N 1
ATOM 2145 C CA . GLY A 1 288 ? 9.866 13.698 -6.927 1.00 91.75 288 GLY A CA 1
ATOM 2146 C C . GLY A 1 288 ? 9.822 12.180 -7.080 1.00 91.75 288 GLY A C 1
ATOM 2147 O O . GLY A 1 288 ? 8.777 11.549 -6.973 1.00 91.75 288 GLY A O 1
ATOM 2148 N N . LEU A 1 289 ? 10.985 11.582 -7.328 1.00 93.81 289 LEU A N 1
ATOM 2149 C CA . LEU A 1 289 ? 11.145 10.131 -7.352 1.00 93.81 289 LEU A CA 1
ATOM 2150 C C . LEU A 1 289 ? 11.190 9.572 -5.924 1.00 93.81 289 LEU A C 1
ATOM 2152 O O . LEU A 1 289 ? 12.036 9.995 -5.132 1.00 93.81 289 LEU A O 1
ATOM 2156 N N . LEU A 1 290 ? 10.372 8.561 -5.630 1.00 95.69 290 LEU A N 1
ATOM 2157 C CA . LEU A 1 290 ? 10.441 7.838 -4.365 1.00 95.69 290 LEU A CA 1
ATOM 2158 C C . LEU A 1 290 ? 11.690 6.948 -4.333 1.00 95.69 290 LEU A C 1
ATOM 2160 O O . LEU A 1 290 ? 11.716 5.868 -4.915 1.00 95.69 290 LEU A O 1
ATOM 2164 N N . THR A 1 291 ? 12.755 7.430 -3.694 1.00 94.94 291 THR A N 1
ATOM 2165 C CA . THR A 1 291 ? 14.047 6.721 -3.620 1.00 94.94 291 THR A CA 1
ATOM 2166 C C . THR A 1 291 ? 14.756 6.865 -2.280 1.00 94.94 291 THR A C 1
ATOM 2168 O O . THR A 1 291 ? 15.626 6.061 -1.973 1.00 94.94 291 THR A O 1
ATOM 2171 N N . GLN A 1 292 ? 14.453 7.885 -1.479 1.00 95.06 292 GLN A N 1
ATOM 2172 C CA . GLN A 1 292 ? 15.158 8.093 -0.214 1.00 95.06 292 GLN A CA 1
ATOM 2173 C C . GLN A 1 292 ? 14.521 7.208 0.859 1.00 95.06 292 GLN A C 1
ATOM 2175 O O . GLN A 1 292 ? 13.299 7.121 0.927 1.00 95.06 292 GLN A O 1
ATOM 2180 N N . LEU A 1 293 ? 15.336 6.541 1.677 1.00 94.56 293 LEU A N 1
ATOM 2181 C CA . LEU A 1 293 ? 14.868 5.529 2.629 1.00 94.56 293 LEU A CA 1
ATOM 2182 C C . LEU A 1 293 ? 13.778 6.054 3.575 1.00 94.56 293 LEU A C 1
ATOM 2184 O O . LEU A 1 293 ? 12.766 5.393 3.767 1.00 94.56 293 LEU A O 1
ATOM 2188 N N . GLY A 1 294 ? 13.951 7.249 4.143 1.00 94.38 294 GLY A N 1
ATOM 2189 C CA . GLY A 1 294 ? 12.946 7.842 5.024 1.00 94.38 294 GLY A CA 1
ATOM 2190 C C . GLY A 1 294 ? 11.643 8.169 4.292 1.00 94.38 294 GLY A C 1
ATOM 2191 O O . GLY A 1 294 ? 10.570 7.930 4.839 1.00 94.38 294 GLY A O 1
ATOM 2192 N N . ASP A 1 295 ? 11.724 8.668 3.056 1.00 95.75 295 ASP A N 1
ATOM 2193 C CA . ASP A 1 295 ? 10.543 8.920 2.217 1.00 95.75 295 ASP A CA 1
ATOM 2194 C C . ASP A 1 295 ? 9.813 7.602 1.899 1.00 95.75 295 ASP A C 1
ATOM 2196 O O . ASP A 1 295 ? 8.591 7.535 2.009 1.00 95.75 295 ASP A O 1
ATOM 2200 N N . VAL A 1 296 ? 10.559 6.535 1.586 1.00 95.56 296 VAL A N 1
ATOM 2201 C CA . VAL A 1 296 ? 10.038 5.178 1.347 1.00 95.56 296 VAL A CA 1
ATOM 2202 C C . VAL A 1 296 ? 9.343 4.616 2.590 1.00 95.56 296 VAL A C 1
ATOM 2204 O O . VAL A 1 296 ? 8.220 4.126 2.477 1.00 95.56 296 VAL A O 1
ATOM 2207 N N . CYS A 1 297 ? 9.956 4.724 3.773 1.00 94.56 297 CYS A N 1
ATOM 2208 C CA . CYS A 1 297 ? 9.341 4.269 5.021 1.00 94.56 297 CYS A CA 1
ATOM 2209 C C . CYS A 1 297 ? 8.048 5.035 5.318 1.00 94.56 297 CYS A C 1
ATOM 2211 O O . CYS A 1 297 ? 7.036 4.419 5.630 1.00 94.56 297 CYS A O 1
ATOM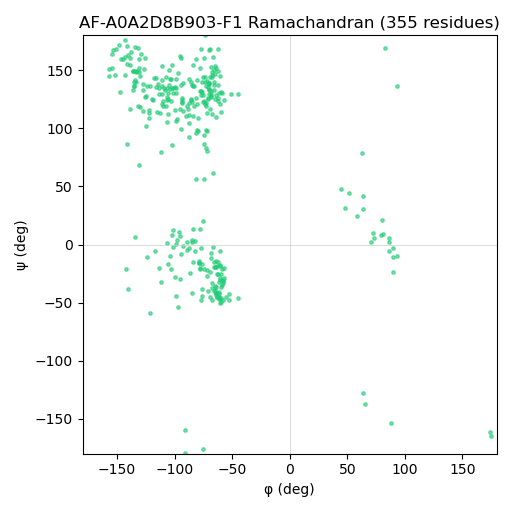 2213 N N . VAL A 1 298 ? 8.044 6.368 5.180 1.00 93.19 298 VAL A N 1
ATOM 2214 C CA . VAL A 1 298 ? 6.825 7.168 5.392 1.00 93.19 298 VAL A CA 1
ATOM 2215 C C . VAL A 1 298 ? 5.747 6.802 4.372 1.00 93.19 298 VAL A C 1
ATOM 2217 O O . VAL A 1 298 ? 4.583 6.673 4.739 1.00 93.19 298 VAL A O 1
ATOM 2220 N N . TRP A 1 299 ? 6.117 6.610 3.106 1.00 94.69 299 TRP A N 1
ATOM 2221 C CA . TRP A 1 299 ? 5.197 6.193 2.050 1.00 94.69 299 TRP A CA 1
ATOM 2222 C C . TRP A 1 299 ? 4.542 4.845 2.358 1.00 94.69 299 TRP A C 1
ATOM 2224 O O . TRP A 1 299 ? 3.316 4.743 2.298 1.00 94.69 299 TRP A O 1
ATOM 2234 N N . ALA A 1 300 ? 5.326 3.835 2.734 1.00 94.31 300 ALA A N 1
ATOM 2235 C CA . ALA A 1 300 ? 4.802 2.515 3.059 1.00 94.31 300 ALA A CA 1
ATOM 2236 C C . ALA A 1 300 ? 3.962 2.552 4.348 1.00 94.31 300 ALA A C 1
ATOM 2238 O O . ALA A 1 300 ? 2.808 2.134 4.323 1.00 94.31 300 ALA A O 1
ATOM 2239 N N . LEU A 1 301 ? 4.449 3.165 5.432 1.00 91.56 301 LEU A N 1
ATOM 2240 C CA . LEU A 1 301 ? 3.688 3.288 6.685 1.00 91.56 301 LEU A CA 1
ATOM 2241 C C . LEU A 1 301 ? 2.387 4.079 6.519 1.00 91.56 301 LEU A C 1
ATOM 2243 O O . LEU A 1 301 ? 1.401 3.759 7.165 1.00 91.56 301 LEU A O 1
ATOM 2247 N N . SER A 1 302 ? 2.338 5.064 5.616 1.00 89.88 302 SER A N 1
ATOM 2248 C CA . SER A 1 302 ? 1.096 5.798 5.324 1.00 89.88 302 SER A CA 1
ATOM 2249 C C . SER A 1 302 ? 0.006 4.941 4.668 1.00 89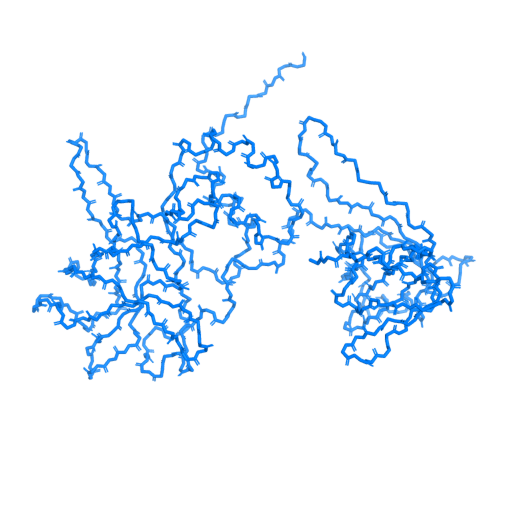.88 302 SER A C 1
ATOM 2251 O O . SER A 1 302 ? -1.147 5.362 4.595 1.00 89.88 302 SER A O 1
ATOM 2253 N N . ARG A 1 303 ? 0.377 3.759 4.165 1.00 88.62 303 ARG A N 1
ATOM 2254 C CA . ARG A 1 303 ? -0.517 2.756 3.572 1.00 88.62 303 ARG A CA 1
ATOM 2255 C C . ARG A 1 303 ? -0.774 1.582 4.509 1.00 88.62 303 ARG A C 1
ATOM 2257 O O . ARG A 1 303 ? -1.641 0.766 4.212 1.00 88.62 303 ARG A O 1
ATOM 2264 N N . SER A 1 304 ? -0.029 1.499 5.605 1.00 87.06 304 SER A N 1
ATOM 2265 C CA . SER A 1 304 ? -0.220 0.492 6.638 1.00 87.06 304 SER A CA 1
ATOM 2266 C C . SER A 1 304 ? -1.542 0.719 7.363 1.00 87.06 304 SER A C 1
ATOM 2268 O O . SER A 1 304 ? -2.001 1.856 7.498 1.00 87.06 304 SER A O 1
ATOM 2270 N N . ALA A 1 305 ? -2.162 -0.363 7.820 1.00 79.12 305 ALA A N 1
ATOM 2271 C CA . ALA A 1 305 ? -3.239 -0.302 8.798 1.00 79.12 305 ALA A CA 1
ATOM 2272 C C . ALA A 1 305 ? -2.707 -0.034 10.217 1.00 79.12 305 ALA A C 1
ATOM 2274 O O . ALA A 1 305 ? -3.479 0.383 11.076 1.00 79.12 305 ALA A O 1
ATOM 2275 N N . ILE A 1 306 ? -1.405 -0.236 10.454 1.00 81.50 306 ILE A N 1
ATOM 2276 C CA . ILE A 1 306 ? -0.773 -0.013 11.755 1.00 81.50 306 ILE A CA 1
ATOM 2277 C C . ILE A 1 306 ? -0.719 1.489 12.050 1.00 81.50 306 ILE A C 1
ATOM 2279 O O . ILE A 1 306 ? -0.272 2.285 11.218 1.00 81.50 306 ILE A O 1
ATOM 2283 N N . GLY A 1 307 ? -1.111 1.878 13.267 1.00 69.62 307 GLY A N 1
ATOM 2284 C CA . GLY A 1 307 ? -1.038 3.250 13.781 1.00 69.62 307 GLY A CA 1
ATOM 2285 C C . GLY A 1 307 ? 0.387 3.789 13.985 1.00 69.62 307 GLY A C 1
ATOM 2286 O O . GLY A 1 307 ? 0.781 4.125 15.101 1.00 69.62 307 GLY A O 1
ATOM 2287 N N . ALA A 1 308 ? 1.187 3.894 12.922 1.00 80.38 308 ALA A N 1
ATOM 2288 C CA . ALA A 1 308 ? 2.544 4.425 12.991 1.00 80.38 308 ALA A CA 1
ATOM 2289 C C . ALA A 1 308 ? 2.563 5.940 13.272 1.00 80.38 308 ALA A C 1
ATOM 2291 O O . ALA A 1 308 ? 1.833 6.721 12.659 1.00 80.38 308 ALA A O 1
ATOM 2292 N N . ASP A 1 309 ? 3.476 6.390 14.143 1.00 81.25 309 ASP A N 1
ATOM 2293 C CA . ASP A 1 309 ? 3.723 7.820 14.384 1.00 81.25 309 ASP A CA 1
ATOM 2294 C C . ASP A 1 309 ? 4.468 8.441 13.188 1.00 81.25 309 ASP A C 1
ATOM 2296 O O . ASP A 1 309 ? 5.697 8.580 13.169 1.00 81.25 309 ASP A O 1
ATOM 2300 N N . ILE A 1 310 ? 3.705 8.811 12.155 1.00 84.06 310 ILE A N 1
ATOM 2301 C CA . ILE A 1 310 ? 4.226 9.430 10.931 1.00 84.06 310 ILE A CA 1
ATOM 2302 C C . ILE A 1 310 ? 4.991 10.725 11.241 1.00 84.06 310 ILE A C 1
ATOM 2304 O O . ILE A 1 310 ? 5.960 11.038 10.549 1.00 84.06 310 ILE A O 1
ATOM 2308 N N . GLY A 1 311 ? 4.618 11.458 12.296 1.00 79.75 311 GLY A N 1
ATOM 2309 C CA . GLY A 1 311 ? 5.309 12.679 12.713 1.00 79.75 311 GLY A CA 1
ATOM 2310 C C . GLY A 1 311 ? 6.754 12.408 13.138 1.00 79.75 311 GLY A C 1
ATOM 2311 O O . GLY A 1 311 ? 7.674 13.098 12.690 1.00 79.75 311 GLY A O 1
ATOM 2312 N N . ARG A 1 312 ? 6.983 11.357 13.935 1.00 79.75 312 ARG A N 1
ATOM 2313 C CA . ARG A 1 312 ? 8.339 10.909 14.299 1.00 79.75 312 ARG A CA 1
ATOM 2314 C C . ARG A 1 312 ? 9.124 10.421 13.086 1.00 79.75 312 ARG A C 1
ATOM 2316 O O . ARG A 1 312 ? 10.283 10.806 12.927 1.00 79.75 312 ARG A O 1
ATOM 2323 N N . TRP A 1 313 ? 8.505 9.645 12.198 1.00 86.06 313 TRP A N 1
ATOM 2324 C CA . TRP A 1 313 ? 9.166 9.197 10.966 1.00 86.06 313 TRP A CA 1
ATOM 2325 C C . TRP A 1 313 ? 9.571 10.368 10.064 1.00 86.06 313 TRP A C 1
ATOM 2327 O O . TRP A 1 313 ? 10.690 10.395 9.552 1.00 86.06 313 TRP A O 1
ATOM 2337 N N . GLN A 1 314 ? 8.722 11.390 9.939 1.00 86.75 314 GLN A N 1
ATOM 2338 C CA . GLN A 1 314 ? 9.052 12.624 9.224 1.00 86.75 314 GLN A CA 1
ATOM 2339 C C . GLN A 1 314 ? 10.203 13.399 9.883 1.00 86.75 314 GLN A C 1
ATOM 2341 O O . GLN A 1 314 ? 11.040 13.958 9.174 1.00 86.75 314 GLN A O 1
ATOM 2346 N N . ALA A 1 315 ? 10.283 13.414 11.216 1.00 85.12 315 ALA A N 1
ATOM 2347 C CA . ALA A 1 315 ? 11.366 14.080 11.938 1.00 85.12 315 ALA A CA 1
ATOM 2348 C C . ALA A 1 315 ? 12.729 13.397 11.725 1.00 85.12 315 ALA A C 1
ATOM 2350 O O . ALA A 1 315 ? 13.746 14.079 11.599 1.00 85.12 315 ALA A O 1
ATOM 2351 N N . VAL A 1 316 ? 12.758 12.061 11.648 1.00 89.00 316 VAL A N 1
ATOM 2352 C CA . VAL A 1 316 ? 13.988 11.272 11.427 1.00 89.00 316 VAL A CA 1
ATOM 2353 C C . VAL A 1 316 ? 14.341 11.155 9.934 1.00 89.00 316 VAL A C 1
ATOM 2355 O O . VAL A 1 316 ? 15.484 10.860 9.577 1.00 89.00 316 VAL A O 1
ATOM 2358 N N . ARG A 1 317 ? 13.397 11.477 9.043 1.00 92.25 317 ARG A N 1
ATOM 2359 C CA . ARG A 1 317 ? 13.538 11.434 7.580 1.00 92.25 317 ARG A CA 1
ATOM 2360 C C . ARG A 1 317 ? 14.849 12.027 7.046 1.00 92.25 317 ARG A C 1
ATOM 2362 O O . ARG A 1 317 ? 15.481 11.346 6.246 1.00 92.25 317 ARG A O 1
ATOM 2369 N N . PRO A 1 318 ? 15.336 13.212 7.483 1.00 92.12 318 PRO A N 1
ATOM 2370 C CA . PRO A 1 318 ? 16.593 13.767 6.972 1.00 92.12 318 PRO A CA 1
ATOM 2371 C C . PRO A 1 318 ? 17.817 12.878 7.228 1.00 92.12 318 PRO A C 1
ATOM 2373 O O . PRO A 1 318 ? 18.752 12.892 6.432 1.00 92.12 318 PRO A O 1
ATOM 2376 N N . VAL A 1 319 ? 17.814 12.107 8.321 1.00 91.44 319 VAL A N 1
ATOM 2377 C CA . VAL A 1 319 ? 18.894 11.168 8.658 1.00 91.44 319 VAL A CA 1
ATOM 2378 C C . VAL A 1 319 ? 18.786 9.913 7.796 1.00 91.44 319 VAL A C 1
ATOM 2380 O O . VAL A 1 319 ? 19.768 9.505 7.181 1.00 91.44 319 VAL A O 1
ATOM 2383 N N . LEU A 1 320 ? 17.586 9.334 7.694 1.00 91.62 320 LEU A N 1
ATOM 2384 C CA . LEU A 1 320 ? 17.349 8.127 6.892 1.00 91.62 320 LEU A CA 1
ATOM 2385 C C . LEU A 1 320 ? 17.574 8.374 5.400 1.00 91.62 320 LEU A C 1
ATOM 2387 O O . LEU A 1 320 ? 18.134 7.529 4.711 1.00 91.62 320 LEU A O 1
ATOM 2391 N N . ASN A 1 321 ? 17.223 9.561 4.907 1.00 94.12 321 ASN A N 1
ATOM 2392 C CA . ASN A 1 321 ? 17.373 9.949 3.507 1.00 94.12 321 ASN A CA 1
ATOM 2393 C C . ASN A 1 321 ? 18.838 10.070 3.039 1.00 94.12 321 ASN A C 1
ATOM 2395 O O . ASN A 1 321 ? 19.084 10.307 1.855 1.00 94.12 321 ASN A O 1
ATOM 2399 N N . ALA A 1 322 ? 19.819 9.858 3.926 1.00 91.38 322 ALA A N 1
ATOM 2400 C CA . ALA A 1 322 ? 21.204 9.603 3.534 1.00 91.38 322 ALA A CA 1
ATOM 2401 C C . ALA A 1 322 ? 21.358 8.295 2.732 1.00 91.38 322 ALA A C 1
ATOM 2403 O O . ALA A 1 322 ? 22.290 8.165 1.936 1.00 91.38 322 ALA A O 1
ATOM 2404 N N . ILE A 1 323 ? 20.439 7.343 2.920 1.00 90.94 323 ILE A N 1
ATOM 2405 C CA . ILE A 1 323 ? 20.388 6.067 2.208 1.00 90.94 323 ILE A CA 1
ATOM 2406 C C . ILE A 1 323 ? 19.362 6.169 1.077 1.00 90.94 323 ILE A C 1
ATOM 2408 O O . ILE A 1 323 ? 18.244 6.660 1.257 1.00 90.94 323 ILE A O 1
ATOM 2412 N N . LYS A 1 324 ? 19.748 5.685 -0.106 1.00 92.19 324 LYS A N 1
ATOM 2413 C CA . LYS A 1 324 ? 18.852 5.535 -1.254 1.00 92.19 324 LYS A CA 1
ATOM 2414 C C . LYS A 1 324 ? 18.496 4.070 -1.449 1.00 92.19 324 LYS A C 1
ATOM 2416 O O . LYS A 1 324 ? 19.375 3.213 -1.414 1.00 92.19 324 LYS A O 1
ATOM 2421 N N . LEU A 1 325 ? 17.226 3.825 -1.724 1.00 93.12 325 LEU A N 1
ATOM 2422 C CA . LEU A 1 325 ? 16.676 2.546 -2.125 1.00 93.12 325 LEU A CA 1
ATOM 2423 C C . LEU A 1 325 ? 16.305 2.574 -3.605 1.00 93.12 325 LEU A C 1
ATOM 2425 O O . LEU A 1 325 ? 15.843 3.589 -4.144 1.00 93.12 325 LEU A O 1
ATOM 2429 N N . ALA A 1 326 ? 16.518 1.433 -4.250 1.00 93.38 326 ALA A N 1
ATOM 2430 C CA . ALA A 1 326 ? 16.072 1.165 -5.601 1.00 93.38 326 ALA A CA 1
ATOM 2431 C C . ALA A 1 326 ? 15.744 -0.324 -5.735 1.00 93.38 326 ALA A C 1
ATOM 2433 O O . ALA A 1 326 ? 16.554 -1.165 -5.350 1.00 93.38 326 ALA A O 1
ATOM 2434 N N . GLY A 1 327 ? 14.579 -0.640 -6.284 1.00 94.75 327 GLY A N 1
ATOM 2435 C CA . GLY A 1 327 ? 14.085 -2.008 -6.383 1.00 94.75 327 GLY A CA 1
ATOM 2436 C C . GLY A 1 327 ? 12.670 -2.050 -6.938 1.00 94.75 327 GLY A C 1
ATOM 2437 O O . GLY A 1 327 ? 12.184 -1.067 -7.500 1.00 94.75 327 GLY A O 1
ATOM 2438 N N . TYR A 1 328 ? 12.013 -3.188 -6.774 1.00 96.44 328 TYR A N 1
ATOM 2439 C CA . TYR A 1 328 ? 10.611 -3.351 -7.117 1.00 96.44 328 TYR A CA 1
ATOM 2440 C C . TYR A 1 328 ? 9.899 -4.202 -6.067 1.00 96.44 328 TYR A C 1
ATOM 2442 O O . TYR A 1 328 ? 10.550 -4.871 -5.268 1.00 96.44 328 TYR A O 1
ATOM 2450 N N . ILE A 1 329 ? 8.572 -4.131 -6.072 1.00 97.12 329 ILE A N 1
ATOM 2451 C CA . ILE A 1 329 ? 7.677 -4.955 -5.260 1.00 97.12 329 ILE A CA 1
ATOM 2452 C C . ILE A 1 329 ? 6.691 -5.602 -6.230 1.00 97.12 329 ILE A C 1
ATOM 2454 O O . ILE A 1 329 ? 6.076 -4.889 -7.026 1.00 97.12 329 ILE A O 1
ATOM 2458 N N . ASP A 1 330 ? 6.557 -6.919 -6.186 1.00 96.19 330 ASP A N 1
ATOM 2459 C CA . ASP A 1 330 ? 5.652 -7.715 -7.026 1.00 96.19 330 ASP A CA 1
ATOM 2460 C C . ASP A 1 330 ? 4.875 -8.776 -6.227 1.00 96.19 330 ASP A C 1
ATOM 2462 O O . ASP A 1 330 ? 4.134 -9.563 -6.806 1.00 96.19 330 ASP A O 1
ATOM 2466 N N . ASP A 1 331 ? 4.989 -8.774 -4.898 1.00 94.44 331 ASP A N 1
ATOM 2467 C CA . ASP A 1 331 ? 4.208 -9.645 -4.024 1.00 94.44 331 ASP A CA 1
ATOM 2468 C C . ASP A 1 331 ? 2.868 -8.965 -3.652 1.00 94.44 331 ASP A C 1
ATOM 2470 O O . ASP A 1 331 ? 2.868 -7.904 -3.014 1.00 94.44 331 ASP A O 1
ATOM 2474 N N . PRO A 1 332 ? 1.711 -9.532 -4.054 1.00 89.12 332 PRO A N 1
ATOM 2475 C CA . PRO A 1 332 ? 0.396 -8.951 -3.805 1.00 89.12 332 PRO A CA 1
ATOM 2476 C C . PRO A 1 332 ? -0.109 -9.197 -2.379 1.00 89.12 332 PRO A C 1
ATOM 2478 O O . PRO A 1 332 ? -1.085 -8.565 -1.966 1.00 89.12 332 PRO A O 1
ATOM 2481 N N . ASP A 1 333 ? 0.491 -10.137 -1.650 1.00 89.00 333 ASP A N 1
ATOM 2482 C CA . ASP A 1 333 ? 0.130 -10.478 -0.274 1.00 89.00 333 ASP A CA 1
ATOM 2483 C C . ASP A 1 333 ? 0.991 -9.721 0.746 1.00 89.00 333 ASP A C 1
ATOM 2485 O O . ASP A 1 333 ? 0.681 -9.731 1.937 1.00 89.00 333 ASP A O 1
ATOM 2489 N N . LEU A 1 334 ? 2.021 -9.008 0.285 1.00 91.88 334 LEU A N 1
ATOM 2490 C CA . LEU A 1 334 ? 2.941 -8.285 1.145 1.00 91.88 334 LEU A CA 1
ATOM 2491 C C . LEU A 1 334 ? 2.308 -7.026 1.754 1.00 91.88 334 LEU A C 1
ATOM 2493 O O . LEU A 1 334 ? 1.880 -6.092 1.054 1.00 91.88 334 LEU A O 1
ATOM 2497 N N . SER A 1 335 ? 2.295 -6.988 3.084 1.00 91.81 335 SER A N 1
ATOM 2498 C CA . SER A 1 335 ? 1.855 -5.822 3.838 1.00 91.81 335 SER A CA 1
ATOM 2499 C C . SER A 1 335 ? 2.936 -4.730 3.874 1.00 91.81 335 SER A C 1
ATOM 2501 O O . SER A 1 335 ? 4.136 -5.026 3.793 1.00 91.81 335 SER A O 1
ATOM 2503 N N . PRO A 1 336 ? 2.553 -3.444 3.993 1.00 92.75 336 PRO A N 1
ATOM 2504 C CA . PRO A 1 336 ? 3.507 -2.353 4.161 1.00 92.75 336 PRO A CA 1
ATOM 2505 C C . PRO A 1 336 ? 4.491 -2.560 5.313 1.00 92.75 336 PRO A C 1
ATOM 2507 O O . PRO A 1 336 ? 5.683 -2.294 5.147 1.00 92.75 336 PRO A O 1
ATOM 2510 N N . TRP A 1 337 ? 4.014 -3.041 6.462 1.00 90.38 337 TRP A N 1
ATOM 2511 C CA . TRP A 1 337 ? 4.877 -3.302 7.611 1.00 90.38 337 TRP A CA 1
ATOM 2512 C C . TRP A 1 337 ? 5.831 -4.475 7.398 1.00 90.38 337 TRP A C 1
ATOM 2514 O O . TRP A 1 337 ? 7.021 -4.326 7.685 1.00 90.38 337 TRP A O 1
ATOM 2524 N N . ASP A 1 338 ? 5.350 -5.603 6.868 1.00 91.38 338 ASP A N 1
ATOM 2525 C CA . ASP A 1 338 ? 6.202 -6.771 6.621 1.00 91.38 338 ASP A CA 1
ATOM 2526 C C . ASP A 1 338 ? 7.313 -6.429 5.628 1.00 91.38 338 ASP A C 1
ATOM 2528 O O . ASP A 1 338 ? 8.478 -6.720 5.888 1.00 91.38 338 ASP A O 1
ATOM 2532 N N . TRP A 1 339 ? 6.997 -5.695 4.556 1.00 94.12 339 TRP A N 1
ATOM 2533 C CA . TRP A 1 339 ? 8.013 -5.231 3.611 1.00 94.12 339 TRP A CA 1
ATOM 2534 C C . TRP A 1 339 ? 9.065 -4.339 4.269 1.00 94.12 339 TRP A C 1
ATOM 2536 O O . TRP A 1 339 ? 10.263 -4.519 4.053 1.00 94.12 339 TRP A O 1
ATOM 2546 N N . ILE A 1 340 ? 8.644 -3.367 5.089 1.00 92.50 340 ILE A N 1
ATOM 2547 C CA . ILE A 1 340 ? 9.602 -2.509 5.788 1.00 92.50 340 ILE A CA 1
ATOM 2548 C C . ILE A 1 340 ? 10.491 -3.362 6.696 1.00 92.50 340 ILE A C 1
ATOM 2550 O O . ILE A 1 340 ? 11.714 -3.235 6.647 1.00 92.50 340 ILE A O 1
ATOM 2554 N N . ARG A 1 341 ? 9.889 -4.225 7.516 1.00 90.19 341 ARG A N 1
ATOM 2555 C CA . ARG A 1 341 ? 10.590 -5.050 8.503 1.00 90.19 341 ARG A CA 1
ATOM 2556 C C . ARG A 1 341 ? 11.583 -6.012 7.858 1.00 90.19 341 ARG A C 1
ATOM 2558 O O . ARG A 1 341 ? 12.707 -6.110 8.348 1.00 90.19 341 ARG A O 1
ATOM 2565 N N . ASP A 1 342 ? 11.172 -6.688 6.792 1.00 91.56 342 ASP A N 1
ATOM 2566 C CA . ASP A 1 342 ? 11.896 -7.832 6.238 1.00 91.56 342 ASP A CA 1
ATOM 2567 C C . ASP A 1 342 ? 12.832 -7.434 5.089 1.00 91.56 342 ASP A C 1
ATOM 2569 O O . ASP A 1 342 ? 13.896 -8.033 4.942 1.00 91.56 342 ASP A O 1
ATOM 2573 N N . GLU A 1 343 ? 12.506 -6.381 4.331 1.00 92.81 343 GLU A N 1
ATOM 2574 C CA . GLU A 1 343 ? 13.280 -5.975 3.148 1.00 92.81 343 GLU A CA 1
ATOM 2575 C C . GLU A 1 343 ? 14.006 -4.636 3.323 1.00 92.81 343 GLU A C 1
ATOM 2577 O O . GLU A 1 343 ? 15.084 -4.431 2.765 1.00 92.81 343 GLU A O 1
ATOM 2582 N N . VAL A 1 344 ? 13.449 -3.698 4.096 1.00 91.88 344 VAL A N 1
ATOM 2583 C CA . VAL A 1 344 ? 13.986 -2.328 4.183 1.00 91.88 344 VAL A CA 1
ATOM 2584 C C . VAL A 1 344 ? 14.889 -2.125 5.398 1.00 91.88 344 VAL A C 1
ATOM 2586 O O . VAL A 1 344 ? 16.030 -1.680 5.252 1.00 91.88 344 VAL A O 1
ATOM 2589 N N . LEU A 1 345 ? 14.410 -2.435 6.605 1.00 87.12 345 LEU A N 1
ATOM 2590 C CA . LEU A 1 345 ? 15.172 -2.244 7.843 1.00 87.12 345 LEU A CA 1
ATOM 2591 C C . LEU A 1 345 ? 16.495 -3.032 7.866 1.00 87.12 345 LEU A C 1
ATOM 2593 O O . LEU A 1 345 ? 17.477 -2.464 8.350 1.00 87.12 345 LEU A O 1
ATOM 2597 N N . PRO A 1 346 ? 16.599 -4.260 7.313 1.00 88.75 346 PRO A N 1
ATOM 2598 C CA . PRO A 1 346 ? 17.866 -4.993 7.281 1.00 88.75 346 PRO A CA 1
ATOM 2599 C C . PRO A 1 346 ? 18.949 -4.329 6.422 1.00 88.75 346 PRO A C 1
ATOM 2601 O O . PRO A 1 346 ? 20.132 -4.616 6.596 1.00 88.75 346 PRO A O 1
ATOM 2604 N N . LEU A 1 347 ? 18.570 -3.426 5.510 1.00 84.75 347 LEU A N 1
ATOM 2605 C CA . LEU A 1 347 ? 19.513 -2.644 4.705 1.00 84.75 347 LEU A CA 1
ATOM 2606 C C . LEU A 1 347 ? 20.109 -1.467 5.484 1.00 84.75 347 LEU A C 1
ATOM 2608 O O . LEU A 1 347 ? 21.094 -0.866 5.044 1.00 84.75 347 LEU A O 1
ATOM 2612 N N . MET A 1 348 ? 19.523 -1.113 6.628 1.00 83.12 348 MET A N 1
ATOM 2613 C CA . MET A 1 348 ? 20.060 -0.064 7.478 1.00 83.12 348 MET A CA 1
ATOM 2614 C C . MET A 1 348 ? 21.274 -0.599 8.246 1.00 83.12 348 MET A C 1
ATOM 2616 O O . MET A 1 348 ? 21.185 -1.650 8.881 1.00 83.12 348 MET A O 1
ATOM 2620 N N . PRO A 1 349 ? 22.407 0.125 8.256 1.00 68.38 349 PRO A N 1
ATOM 2621 C CA . PRO A 1 349 ? 23.540 -0.212 9.105 1.00 68.38 349 PRO A CA 1
ATOM 2622 C C . PRO A 1 349 ? 23.182 0.102 10.566 1.00 68.38 349 PRO A C 1
ATOM 2624 O O . PRO A 1 349 ? 23.516 1.163 11.090 1.00 68.38 349 PRO A O 1
ATOM 2627 N N . LEU A 1 350 ? 22.444 -0.802 11.207 1.00 65.62 350 LEU A N 1
ATOM 2628 C CA . LEU A 1 350 ? 22.113 -0.736 12.624 1.00 65.62 350 LEU A CA 1
ATOM 2629 C C . LEU A 1 350 ? 23.200 -1.457 13.422 1.00 65.62 350 LEU A C 1
ATOM 2631 O O . LEU A 1 350 ? 23.413 -2.657 13.262 1.00 65.62 350 LEU A O 1
ATOM 2635 N N . GLU A 1 351 ? 23.877 -0.727 14.304 1.00 54.56 351 GLU A N 1
ATOM 2636 C CA . GLU A 1 351 ? 24.727 -1.316 15.335 1.00 54.56 351 GLU A CA 1
ATOM 2637 C C . GLU A 1 351 ? 23.938 -1.333 16.647 1.00 54.56 351 GLU A C 1
ATOM 2639 O O . GLU A 1 351 ? 23.559 -0.286 17.174 1.00 54.56 351 GLU A O 1
ATOM 2644 N N . VAL A 1 352 ? 23.655 -2.528 17.170 1.00 52.28 352 VAL A N 1
ATOM 2645 C CA . VAL A 1 352 ? 23.048 -2.675 18.497 1.00 52.28 352 VAL A CA 1
ATOM 2646 C C . VAL A 1 352 ? 24.163 -2.545 19.525 1.00 52.28 352 VAL A C 1
ATOM 2648 O O . VAL A 1 352 ? 24.905 -3.492 19.783 1.00 52.28 352 VAL A O 1
ATOM 2651 N N . GLN A 1 353 ? 24.297 -1.357 20.105 1.00 42.66 353 GLN A N 1
ATOM 2652 C CA . GLN A 1 353 ? 25.230 -1.133 21.198 1.00 42.66 353 GLN A CA 1
ATOM 2653 C C . GLN A 1 353 ? 24.535 -1.462 22.522 1.00 42.66 353 GLN A C 1
ATOM 2655 O O . GLN A 1 353 ? 23.629 -0.753 22.955 1.00 42.66 353 GLN A O 1
ATOM 2660 N N . SER A 1 354 ? 24.957 -2.539 23.188 1.00 39.59 354 SER A N 1
ATOM 2661 C CA . SER A 1 354 ? 24.557 -2.780 24.575 1.00 39.59 354 SER A CA 1
ATOM 2662 C C . SER A 1 354 ? 25.199 -1.707 25.458 1.00 39.59 354 SER A C 1
ATOM 2664 O O . SER A 1 354 ? 26.426 -1.695 25.607 1.00 39.59 354 SER A O 1
ATOM 2666 N N . SER A 1 355 ? 24.407 -0.808 26.038 1.00 30.73 355 SER A N 1
ATOM 2667 C CA . SER A 1 355 ? 24.908 0.038 27.123 1.00 30.73 355 SER A CA 1
ATOM 2668 C C . SER A 1 355 ? 25.112 -0.835 28.365 1.00 30.73 355 SER A C 1
ATOM 2670 O O . SER A 1 355 ? 24.217 -1.618 28.688 1.00 30.73 355 SER A O 1
ATOM 2672 N N . PRO A 1 356 ? 26.246 -0.730 29.078 1.00 51.88 356 PRO A N 1
ATOM 2673 C CA . PRO A 1 356 ? 26.270 -1.135 30.473 1.00 51.88 356 PRO A CA 1
ATOM 2674 C C . PRO A 1 356 ? 25.353 -0.188 31.262 1.00 51.88 356 PRO A C 1
ATOM 2676 O O . PRO A 1 356 ? 25.342 1.014 30.981 1.00 51.88 356 PRO A O 1
ATOM 2679 N N . GLU A 1 357 ? 24.559 -0.747 32.177 1.00 46.44 357 GLU A N 1
ATOM 2680 C CA . GLU A 1 357 ? 23.766 0.008 33.163 1.00 46.44 357 GLU A CA 1
ATOM 2681 C C . GLU A 1 357 ? 24.625 0.955 34.012 1.00 46.44 357 GLU A C 1
ATOM 2683 O O . GLU A 1 357 ? 25.774 0.575 34.362 1.00 46.44 357 GLU A O 1
#

Nearest PDB structures (foldseek):
  6u5f-assembly1_M  TM=3.331E-01  e=1.287E+00  Pseudomonas aeruginosa PAO1
  8ckb-assembly1_E493  TM=2.998E-01  e=1.155E+00  Bacteroides phage crAss001
  8u18-assembly1_A  TM=1.322E-01  e=1.514E+00  Mus musculus

pLDDT: mean 89.31, std 12.13, range [30.73, 98.44]

Solvent-accessible surface area (backbone atoms only — not comparable to full-atom values): 19805 Å² total; per-residue (Å²): 139,82,87,53,72,75,63,59,58,72,37,44,82,38,46,36,37,40,34,41,48,96,94,40,77,47,52,29,8,53,55,65,48,60,35,34,49,101,82,42,78,45,74,22,81,16,68,31,68,85,68,77,84,78,89,83,80,71,91,83,65,79,80,76,66,44,62,69,38,67,47,57,40,66,45,103,48,55,56,57,61,40,36,75,71,74,48,61,66,67,76,15,37,38,36,37,28,37,44,46,30,36,84,87,70,50,52,87,49,39,57,93,63,46,47,76,75,48,54,28,36,35,40,81,70,46,62,74,51,92,90,51,64,80,19,35,35,36,30,28,42,30,27,60,72,78,69,37,87,31,48,72,36,60,82,80,46,41,39,34,64,69,42,27,72,59,35,68,88,41,57,70,42,47,44,35,43,42,33,16,24,30,27,49,46,66,46,99,85,67,47,79,46,77,42,76,58,39,74,33,39,48,42,28,58,61,86,74,30,40,42,30,32,42,62,26,51,35,55,50,31,70,91,32,64,27,38,42,28,31,76,86,64,35,66,42,76,46,59,65,44,76,48,63,43,61,82,63,50,55,21,18,30,40,66,46,82,81,48,52,94,77,42,55,46,65,47,94,46,35,23,31,20,24,45,78,91,25,43,8,32,59,22,90,88,79,72,43,63,28,23,31,40,24,59,46,51,50,57,33,48,74,56,28,66,54,91,66,64,60,69,59,47,60,70,48,19,77,67,41,44,75,41,76,47,56,42,69,48,55,59,51,84,40,18,25,54,56,45,40,63,70,66,48,53,74,71,48,94,75,78,88,74,83,74,82,133

Foldseek 3Di:
DDDDPVQVPQWDKKKKKWKQFPNDIDIEICDWAWAADVNDTDTHGHFWHDKPDDDDDDPPDDPLWFGWIKTKGATPDQQVVCVVVVGHQQAMKMWMWIFIAHPVRDTPHHPVRTGTDDIATWAPWDDDPVPDDRRIIMTIGTHNSQDFPFWPAAPPQFQDCLQFVAFDLRGGFGFKAWAFFFQWDADPVRDIDGDFAAWKGQRHDDVLFRFKIFAGQADWFDQWFKWKAAPVRQIDTFGWDWDATSVGGTTTMTGCPPPDPPGGRNGSTMGIGTDHQITGDQQPVPRGGRWFLLSLLLVLVVRTPRPDPSVVSVVCRVVSSVDTDTHIDGDRSDHSSNCCVPPNVVPDPDDDDDDDD